Protein AF-A0A068S4T2-F1 (afdb_monomer)

Radius of gyration: 23.57 Å; Cα contacts (8 Å, |Δi|>4): 337; chains: 1; bounding box: 52×44×57 Å

Nearest PDB structures (foldseek):
  2zqo-assembly2_B  TM=8.120E-01  e=7.145E-08  Lumbricus terrestris
  2ds0-assembly2_B  TM=7.883E-01  e=1.167E-06  Lumbricus terrestris
  6lci-assembly1_A  TM=7.872E-01  e=3.959E-06  Mucor circinelloides
  7msm-assembly1_o  TM=6.165E-01  e=3.859E+00  Mycobacterium tuberculosis H37Rv
  8uu7-assembly1_o  TM=5.633E-01  e=5.472E+00  Listeria innocua

Secondary structure (DSSP, 8-state):
----SSPPSS-EEEEESSSSEEEEEGGG--STTEEEEEEEPPSSSGGGGB--TTSSEEEEETTTEEEEEPPPSS--GGG-EEEETTEEEETT-TTEEEEETTTTS--TTPBEEEEE--TT-GGG-EEEEE---HHHHHHHHHHSPPS-----PPPPHHHHHHHHIIIIIS--S---HHHHHHHHHHHHHHHHHHHTTSPPPHHHHHHHHHHHHHHHHHHHHHHS--

pLDDT: mean 77.09, std 17.35, range [36.53, 98.06]

Foldseek 3Di:
DDFDFWDDADWWWKAQPVDQKTWFQVVLDQAWFGFIAIDHQDPPPNPRRTAHPQDQAWFDDDPKFIGTHRDDPDPRQRRAWIGHPQFIDRPVCPQWTKFFVVPPPSDGRGGIIIDGDDPPDSRRGITIGDPDDVVVVVVVCVVPDHPDDPPDDPDDPVLLVVLLCVCVVVNPPDDDLSSLQSNLVVVVVVVVVVVVVDDDDPVVVVVSVVSNVVSVCVVVVVVPPD

Structure (mmCIF, N/CA/C/O backbone):
data_AF-A0A068S4T2-F1
#
_entry.id   AF-A0A068S4T2-F1
#
loop_
_atom_site.group_PDB
_atom_site.id
_atom_site.type_symbol
_atom_site.label_atom_id
_atom_site.label_alt_id
_atom_site.label_comp_id
_atom_site.label_asym_id
_atom_site.label_entity_id
_atom_site.label_seq_id
_atom_site.pdbx_PDB_ins_code
_atom_site.Cartn_x
_atom_site.Cartn_y
_atom_site.Cartn_z
_atom_site.occupancy
_atom_site.B_iso_or_equiv
_atom_site.auth_seq_id
_atom_site.auth_comp_id
_atom_site.auth_asym_id
_atom_site.auth_atom_id
_atom_site.pdbx_PDB_model_num
ATOM 1 N N . MET A 1 1 ? -15.952 12.500 -5.737 1.00 60.03 1 MET A N 1
ATOM 2 C CA . MET A 1 1 ? -14.978 11.400 -5.597 1.00 60.03 1 MET A CA 1
ATOM 3 C C . MET A 1 1 ? -15.750 10.102 -5.668 1.00 60.03 1 MET A C 1
ATOM 5 O O . MET A 1 1 ? -16.809 10.014 -5.055 1.00 60.03 1 MET A O 1
ATOM 9 N N . THR A 1 2 ? -15.283 9.157 -6.472 1.00 70.25 2 THR A N 1
ATOM 10 C CA . THR A 1 2 ? -15.830 7.801 -6.563 1.00 70.25 2 THR A CA 1
ATOM 11 C C . THR A 1 2 ? -15.041 6.909 -5.610 1.00 70.25 2 THR A C 1
ATOM 13 O O . THR A 1 2 ? -13.815 6.917 -5.629 1.00 70.25 2 THR A O 1
ATOM 16 N N . PHE A 1 3 ? -15.738 6.169 -4.752 1.00 76.81 3 PHE A N 1
ATOM 17 C CA . PHE A 1 3 ? -15.135 5.163 -3.879 1.00 76.81 3 PHE A CA 1
ATOM 18 C C . PHE A 1 3 ? -15.641 3.787 -4.295 1.00 76.81 3 PHE A C 1
ATOM 20 O O . PHE A 1 3 ? -16.774 3.659 -4.764 1.00 76.81 3 PHE A O 1
ATOM 27 N N . VAL A 1 4 ? -14.792 2.775 -4.158 1.00 82.25 4 VAL A N 1
ATOM 28 C CA . VAL A 1 4 ? -15.083 1.403 -4.591 1.00 82.25 4 VAL A CA 1
ATOM 29 C C . VAL A 1 4 ? -15.018 0.437 -3.415 1.00 82.25 4 VAL A C 1
ATOM 31 O O . VAL A 1 4 ? -14.242 0.645 -2.492 1.00 82.25 4 VAL A O 1
ATOM 34 N N . GLU A 1 5 ? -15.811 -0.634 -3.476 1.00 82.12 5 GLU A N 1
ATOM 35 C CA . GLU A 1 5 ? -15.925 -1.659 -2.417 1.00 82.12 5 GLU A CA 1
ATOM 36 C C . GLU A 1 5 ? -14.860 -2.768 -2.516 1.00 82.12 5 GLU A C 1
ATOM 38 O O . GLU A 1 5 ? -14.764 -3.632 -1.652 1.00 82.12 5 GLU A O 1
ATOM 43 N N . ASN A 1 6 ? -14.054 -2.767 -3.580 1.00 83.94 6 ASN A N 1
ATOM 44 C CA . ASN A 1 6 ? -12.962 -3.712 -3.818 1.00 83.94 6 ASN A CA 1
ATOM 45 C C . ASN A 1 6 ? -11.760 -2.961 -4.397 1.00 83.94 6 ASN A C 1
ATOM 47 O O . ASN A 1 6 ? -11.927 -1.877 -4.954 1.00 83.94 6 ASN A O 1
ATOM 51 N N . PHE A 1 7 ? -10.561 -3.545 -4.323 1.00 86.25 7 PHE A N 1
ATOM 52 C CA . PHE A 1 7 ? -9.403 -2.969 -5.011 1.00 86.25 7 PHE A CA 1
ATOM 53 C C . PHE A 1 7 ? -9.670 -2.892 -6.526 1.00 86.25 7 PHE A C 1
ATOM 55 O O . PHE A 1 7 ? -9.924 -3.936 -7.136 1.00 86.25 7 PHE A O 1
ATOM 62 N N . PRO A 1 8 ? -9.636 -1.691 -7.134 1.00 82.19 8 PRO A N 1
ATOM 63 C CA . PRO A 1 8 ? -9.865 -1.529 -8.560 1.00 82.19 8 PRO A CA 1
ATOM 64 C C . PRO A 1 8 ? -8.645 -2.009 -9.351 1.00 82.19 8 PRO A C 1
ATOM 66 O O . PRO A 1 8 ? -7.532 -2.117 -8.825 1.00 82.19 8 PRO A O 1
ATOM 69 N N . GLU A 1 9 ? -8.837 -2.270 -10.642 1.00 75.38 9 GLU A N 1
ATOM 70 C CA . GLU A 1 9 ? -7.701 -2.387 -11.551 1.00 75.38 9 GLU A CA 1
ATOM 71 C C . GLU A 1 9 ? -7.053 -1.009 -11.761 1.00 75.38 9 GLU A C 1
ATOM 73 O O . GLU A 1 9 ? -7.736 0.009 -11.809 1.00 75.38 9 GLU A O 1
ATOM 78 N N . GLY A 1 10 ? -5.727 -0.969 -11.910 1.00 74.75 10 GLY A N 1
ATOM 79 C CA . GLY A 1 10 ? -4.996 0.274 -12.171 1.00 74.75 10 GLY A CA 1
ATOM 80 C C . GLY A 1 10 ? -4.451 0.953 -10.914 1.00 74.75 10 GLY A C 1
ATOM 81 O O . GLY A 1 10 ? -4.011 0.284 -9.978 1.00 74.75 10 GLY A O 1
ATOM 82 N N . PHE A 1 11 ? -4.381 2.284 -10.953 1.00 77.25 11 PHE A N 1
ATOM 83 C CA . PHE A 1 11 ? -3.818 3.115 -9.890 1.00 77.25 11 PHE A CA 1
ATOM 84 C C . PHE A 1 11 ? -4.935 3.642 -8.994 1.00 77.25 11 PHE A C 1
ATOM 86 O O . PHE A 1 11 ? -6.007 4.000 -9.474 1.00 77.25 11 PHE A O 1
ATOM 93 N N . PHE A 1 12 ? -4.681 3.714 -7.694 1.00 84.56 12 PHE A N 1
ATOM 94 C CA . PHE A 1 12 ? -5.628 4.252 -6.728 1.00 84.56 12 PHE A CA 1
ATOM 95 C C . PHE A 1 12 ? -4.898 4.789 -5.501 1.00 84.56 12 PHE A C 1
ATOM 97 O O . PHE A 1 12 ? -3.782 4.366 -5.181 1.00 84.56 12 PHE A O 1
ATOM 104 N N . PHE A 1 13 ? -5.558 5.704 -4.800 1.00 88.94 13 PHE A N 1
ATOM 105 C CA . PHE A 1 13 ? -5.164 6.124 -3.466 1.00 88.94 13 PHE A CA 1
ATOM 106 C C . PHE A 1 13 ? -5.830 5.233 -2.420 1.00 88.94 13 PHE A C 1
ATOM 108 O O . PHE A 1 13 ? -7.006 4.879 -2.531 1.00 88.94 13 PHE A O 1
ATOM 115 N N . ILE A 1 14 ? -5.079 4.926 -1.365 1.00 94.00 14 ILE A N 1
ATOM 116 C CA . ILE A 1 14 ? -5.618 4.383 -0.119 1.00 94.00 14 ILE A CA 1
ATOM 117 C C . ILE A 1 14 ? -5.666 5.537 0.875 1.00 94.00 14 ILE A C 1
ATOM 119 O O . ILE A 1 14 ? -4.624 6.077 1.250 1.00 94.00 14 ILE A O 1
ATOM 123 N N . ARG A 1 15 ? -6.867 5.937 1.286 1.00 94.81 15 ARG A N 1
ATOM 124 C CA . ARG A 1 15 ? -7.076 7.131 2.109 1.00 94.81 15 ARG A CA 1
ATOM 125 C C . ARG A 1 15 ? -7.674 6.799 3.455 1.00 94.81 15 ARG A C 1
ATOM 127 O O . ARG A 1 15 ? -8.476 5.878 3.566 1.00 94.81 15 ARG A O 1
ATOM 134 N N . CYS A 1 16 ? -7.326 7.597 4.453 1.00 95.94 16 CYS A N 1
ATOM 135 C CA . CYS A 1 16 ? -8.008 7.578 5.738 1.00 95.94 16 CYS A CA 1
ATOM 136 C C . CYS A 1 16 ? -9.458 8.034 5.533 1.00 95.94 16 CYS A C 1
ATOM 138 O O . CYS A 1 16 ? -9.707 9.004 4.817 1.00 95.94 16 CYS A O 1
ATOM 140 N N . LYS A 1 17 ? -10.418 7.341 6.150 1.00 95.38 17 LYS A N 1
ATOM 141 C CA . LYS A 1 17 ? -11.842 7.677 6.005 1.00 95.38 17 LYS A CA 1
ATOM 142 C C . LYS A 1 17 ? -12.218 8.991 6.701 1.00 95.38 17 LYS A C 1
ATOM 144 O O . LYS A 1 17 ? -12.981 9.770 6.144 1.00 95.38 17 LYS A O 1
ATOM 149 N N . GLU A 1 18 ? -11.655 9.243 7.883 1.00 94.62 18 GLU A N 1
ATOM 150 C CA . GLU A 1 18 ? -12.003 10.391 8.743 1.00 94.62 18 GLU A CA 1
ATOM 151 C C . GLU A 1 18 ? -11.019 11.572 8.635 1.00 94.62 18 GLU A C 1
ATOM 153 O O . GLU A 1 18 ? -11.198 12.593 9.295 1.00 94.62 18 GLU A O 1
ATOM 158 N N . ALA A 1 19 ? -9.963 11.459 7.821 1.00 94.38 19 ALA A N 1
ATOM 159 C CA . ALA A 1 19 ? -8.913 12.474 7.724 1.00 94.38 19 ALA A CA 1
ATOM 160 C C . ALA A 1 19 ? -8.450 12.683 6.272 1.00 94.38 19 ALA A C 1
ATOM 162 O O . ALA A 1 19 ? -8.456 11.736 5.483 1.00 94.38 19 ALA A O 1
ATOM 163 N N . PRO A 1 20 ? -7.975 13.889 5.897 1.00 93.50 20 PRO A N 1
ATOM 164 C CA . PRO A 1 20 ? -7.457 14.192 4.556 1.00 93.50 20 PRO A CA 1
ATOM 165 C C . PRO A 1 20 ? -6.041 13.619 4.325 1.00 93.50 20 PRO A C 1
ATOM 167 O O . PRO A 1 20 ? -5.163 14.271 3.758 1.00 93.50 20 PRO A O 1
ATOM 170 N N . MET A 1 21 ? -5.827 12.387 4.778 1.00 95.00 21 MET A N 1
ATOM 171 C CA . MET A 1 21 ? -4.551 11.688 4.796 1.00 95.00 21 MET A CA 1
ATOM 172 C C . MET A 1 21 ? -4.600 10.485 3.855 1.00 95.00 21 MET A C 1
ATOM 174 O O . MET A 1 21 ? -5.616 9.792 3.752 1.00 95.00 21 MET A O 1
ATOM 178 N N . ALA A 1 22 ? -3.487 10.220 3.186 1.00 94.56 22 ALA A N 1
ATOM 179 C CA . ALA A 1 22 ? -3.294 9.097 2.284 1.00 94.56 22 ALA A CA 1
ATOM 180 C C . ALA A 1 22 ? -2.122 8.232 2.750 1.00 94.56 22 ALA A C 1
ATOM 182 O O . ALA A 1 22 ? 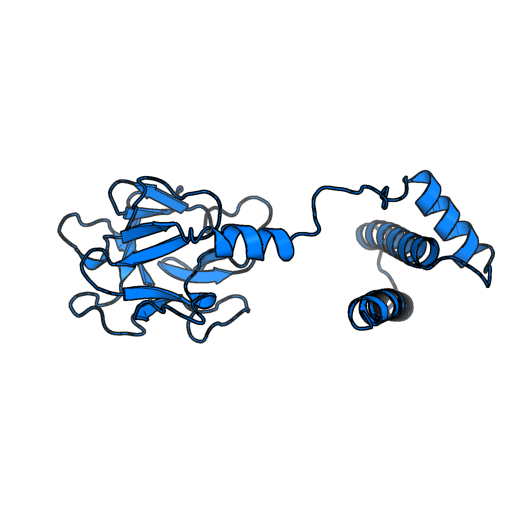-1.197 8.712 3.408 1.00 94.56 22 ALA A O 1
ATOM 183 N N . MET A 1 23 ? -2.165 6.954 2.390 1.00 94.81 23 MET A N 1
ATOM 184 C CA . MET A 1 23 ? -1.009 6.073 2.478 1.00 94.81 23 MET A CA 1
ATOM 185 C C . MET A 1 23 ? 0.112 6.614 1.584 1.00 94.81 23 MET A C 1
ATOM 187 O O . MET A 1 23 ? -0.127 6.976 0.434 1.00 94.81 23 MET A O 1
ATOM 191 N N . ASP A 1 24 ? 1.328 6.657 2.113 1.00 93.00 24 ASP A N 1
ATOM 192 C CA . ASP A 1 24 ? 2.486 7.247 1.449 1.00 93.00 24 ASP A CA 1
ATOM 193 C C . ASP A 1 24 ? 3.731 6.392 1.727 1.00 93.00 24 ASP A C 1
ATOM 195 O O . ASP A 1 24 ? 3.956 5.916 2.847 1.00 93.00 24 ASP A O 1
ATOM 199 N N . VAL A 1 25 ? 4.536 6.167 0.689 1.00 90.44 25 VAL A N 1
ATOM 200 C CA . VAL A 1 25 ? 5.878 5.602 0.841 1.00 90.44 25 VAL A CA 1
ATOM 201 C C . VAL A 1 25 ? 6.803 6.706 1.335 1.00 90.44 25 VAL A C 1
ATOM 203 O O . VAL A 1 25 ? 7.098 7.649 0.592 1.00 90.44 25 VAL A O 1
ATOM 206 N N . HIS A 1 26 ? 7.309 6.555 2.561 1.00 88.19 26 HIS A N 1
ATOM 207 C CA . HIS A 1 26 ? 8.119 7.576 3.216 1.00 88.19 26 HIS A CA 1
ATOM 208 C C . HIS A 1 26 ? 9.315 7.991 2.347 1.00 88.19 26 HIS A C 1
ATOM 210 O O . HIS A 1 26 ? 10.133 7.160 1.944 1.00 88.19 26 HIS A O 1
ATOM 216 N N . GLY A 1 27 ? 9.397 9.287 2.036 1.00 83.44 27 GLY A N 1
ATOM 217 C CA . GLY A 1 27 ? 10.455 9.859 1.199 1.00 83.44 27 GLY A CA 1
ATOM 218 C C . GLY A 1 27 ? 10.459 9.382 -0.260 1.00 83.44 27 GLY A C 1
ATOM 219 O O . GLY A 1 27 ? 11.437 9.623 -0.958 1.00 83.44 27 GLY A O 1
ATOM 220 N N . GLY A 1 28 ? 9.411 8.687 -0.721 1.00 77.38 28 GLY A N 1
ATOM 221 C CA . GLY A 1 28 ? 9.349 8.117 -2.070 1.00 77.38 28 GLY A CA 1
ATOM 222 C C . GLY A 1 28 ? 10.384 7.017 -2.318 1.00 77.38 28 GLY A C 1
ATOM 223 O O . GLY A 1 28 ? 10.831 6.839 -3.450 1.00 77.38 28 GLY A O 1
ATOM 224 N N . GLY A 1 29 ? 10.813 6.312 -1.266 1.00 71.94 29 GLY A N 1
ATOM 225 C CA . GLY A 1 29 ? 11.831 5.270 -1.372 1.00 71.94 29 GLY A CA 1
ATOM 226 C C . GLY A 1 29 ? 11.443 4.173 -2.368 1.00 71.94 29 GLY A C 1
ATOM 227 O O . GLY A 1 29 ? 10.405 3.549 -2.231 1.00 71.94 29 GLY A O 1
ATOM 228 N N . MET A 1 30 ? 12.304 3.900 -3.349 1.00 72.25 30 MET A N 1
ATOM 229 C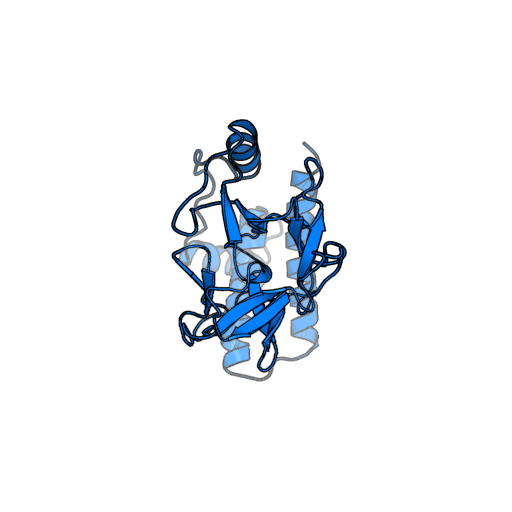 CA . MET A 1 30 ? 12.077 2.858 -4.368 1.00 72.25 30 MET A CA 1
ATOM 230 C C . MET A 1 30 ? 12.698 1.503 -3.994 1.00 72.25 30 MET A C 1
ATOM 232 O O . MET A 1 30 ? 12.633 0.539 -4.759 1.00 72.25 30 MET A O 1
ATOM 236 N N . THR A 1 31 ? 13.354 1.428 -2.835 1.00 77.56 31 THR A N 1
ATOM 237 C CA . THR A 1 31 ? 14.046 0.232 -2.355 1.00 77.56 31 THR A CA 1
ATOM 238 C C . THR A 1 31 ? 13.131 -0.646 -1.514 1.00 77.56 31 THR A C 1
ATOM 240 O O . THR A 1 31 ? 12.166 -0.187 -0.906 1.00 77.56 31 THR A O 1
ATOM 243 N N . ASN A 1 32 ? 13.490 -1.923 -1.415 1.00 84.69 32 ASN A N 1
ATOM 244 C CA . ASN A 1 32 ? 12.903 -2.813 -0.423 1.00 84.69 32 ASN A CA 1
ATOM 245 C C . ASN A 1 32 ? 13.004 -2.218 0.986 1.00 84.69 32 ASN A C 1
ATOM 247 O O . ASN A 1 32 ? 13.946 -1.487 1.292 1.00 84.69 32 ASN A O 1
ATOM 251 N N . ASP A 1 33 ? 12.043 -2.588 1.831 1.00 88.56 33 ASP A N 1
ATOM 252 C CA . ASP A 1 33 ? 11.951 -2.160 3.226 1.00 88.56 33 ASP A CA 1
ATOM 253 C C . ASP A 1 33 ? 11.639 -0.670 3.419 1.00 88.56 33 ASP A C 1
ATOM 255 O O . ASP A 1 33 ? 11.685 -0.190 4.553 1.00 88.56 33 ASP A O 1
ATOM 259 N N . ALA A 1 34 ? 11.275 0.055 2.353 1.00 88.38 34 ALA A N 1
ATOM 260 C CA . ALA A 1 34 ? 10.781 1.417 2.492 1.00 88.38 34 ALA A CA 1
ATOM 261 C C . ALA A 1 34 ? 9.511 1.426 3.355 1.00 88.38 34 ALA A C 1
ATOM 263 O O . ALA A 1 34 ? 8.587 0.629 3.178 1.00 88.38 34 ALA A O 1
ATOM 264 N N . THR A 1 35 ? 9.501 2.316 4.337 1.00 91.38 35 THR A N 1
ATOM 265 C CA . THR A 1 35 ? 8.446 2.399 5.341 1.00 91.38 35 THR A CA 1
ATOM 266 C C . THR A 1 35 ? 7.175 2.992 4.749 1.00 91.38 35 THR A C 1
ATOM 268 O O . THR A 1 35 ? 7.231 4.000 4.042 1.00 91.38 35 THR A O 1
ATOM 271 N N . ILE A 1 36 ? 6.026 2.424 5.117 1.00 94.31 36 ILE A N 1
ATOM 272 C CA . ILE A 1 36 ? 4.722 3.001 4.795 1.00 94.31 36 ILE A CA 1
ATOM 273 C C . ILE A 1 36 ? 4.201 3.836 5.964 1.00 94.31 36 ILE A C 1
ATOM 275 O O . ILE A 1 36 ? 4.197 3.397 7.121 1.00 94.31 36 ILE A O 1
ATOM 279 N N . ILE A 1 37 ? 3.743 5.038 5.638 1.00 95.31 37 ILE A N 1
ATOM 280 C CA . ILE A 1 37 ? 3.210 6.027 6.571 1.00 95.31 37 ILE A CA 1
ATOM 281 C C . ILE A 1 37 ? 1.874 6.581 6.065 1.00 95.31 37 ILE A C 1
ATOM 283 O O . ILE A 1 37 ? 1.434 6.260 4.960 1.00 95.31 37 ILE A O 1
ATOM 287 N N . ILE A 1 38 ? 1.252 7.448 6.861 1.00 96.44 38 ILE A N 1
ATOM 288 C CA . ILE A 1 38 ? 0.265 8.410 6.365 1.00 96.44 38 ILE A CA 1
ATOM 289 C C . ILE A 1 38 ? 0.901 9.779 6.111 1.00 96.44 38 ILE A C 1
ATOM 291 O O . ILE A 1 38 ? 1.773 10.232 6.860 1.00 96.44 38 ILE A O 1
ATOM 295 N N . TRP A 1 39 ? 0.431 10.455 5.069 1.00 95.25 39 TRP A N 1
ATOM 296 C CA . TRP A 1 39 ? 0.808 11.823 4.724 1.00 95.25 39 TRP A CA 1
ATOM 297 C C . TRP A 1 39 ? -0.395 12.583 4.158 1.00 95.25 39 TRP A C 1
ATOM 299 O O . TRP A 1 39 ? -1.356 11.960 3.705 1.00 95.25 39 TRP A O 1
ATOM 309 N N . GLN A 1 40 ? -0.353 13.917 4.158 1.00 94.06 40 GLN A N 1
ATOM 310 C CA . GLN A 1 40 ? -1.379 14.723 3.499 1.00 94.06 40 GLN A CA 1
ATOM 311 C C . GLN A 1 40 ? -1.520 14.298 2.029 1.00 94.06 40 GLN A C 1
ATOM 313 O O . GLN A 1 40 ? -0.520 14.090 1.332 1.00 94.06 40 GLN A O 1
ATOM 318 N N . GLN A 1 41 ? -2.754 14.150 1.542 1.00 87.50 41 GLN A N 1
ATOM 319 C CA . GLN A 1 41 ? -2.956 13.774 0.145 1.00 87.50 41 GLN A CA 1
ATOM 320 C C . GLN A 1 41 ? -2.385 14.844 -0.795 1.00 87.50 41 GLN A C 1
ATOM 322 O O . GLN A 1 41 ? -2.704 16.031 -0.690 1.00 87.50 41 GLN A O 1
ATOM 327 N N . LYS A 1 42 ? -1.558 14.401 -1.739 1.00 82.12 42 LYS A N 1
ATOM 328 C CA . LYS A 1 42 ? -0.928 15.246 -2.750 1.00 82.12 42 LYS A CA 1
ATOM 329 C C . LYS A 1 42 ? -1.796 15.313 -4.005 1.00 82.12 42 LYS A C 1
ATOM 331 O O . LYS A 1 42 ? -2.265 14.291 -4.497 1.00 82.12 42 LYS A O 1
ATOM 336 N N . MET A 1 43 ? -1.949 16.517 -4.557 1.00 74.69 43 MET A N 1
ATOM 337 C CA . MET A 1 43 ? -2.611 16.735 -5.855 1.00 74.69 43 MET A CA 1
ATOM 338 C C . MET A 1 43 ? -1.630 16.688 -7.037 1.00 74.69 43 MET A C 1
ATOM 340 O O . MET A 1 43 ? -2.040 16.473 -8.173 1.00 74.69 43 MET A O 1
ATOM 344 N N . THR A 1 44 ? -0.339 16.877 -6.766 1.00 71.31 44 THR A N 1
ATOM 345 C CA . THR A 1 44 ? 0.777 16.863 -7.724 1.00 71.31 44 THR A CA 1
ATOM 346 C C . THR A 1 44 ? 1.919 16.036 -7.140 1.00 71.31 44 THR A C 1
ATOM 348 O O . THR A 1 44 ? 2.050 15.979 -5.918 1.00 71.31 44 THR A O 1
ATOM 351 N N . ASP A 1 45 ? 2.736 15.392 -7.978 1.00 71.12 45 ASP A N 1
ATOM 352 C CA . ASP A 1 45 ? 3.827 14.498 -7.542 1.00 71.12 45 ASP A CA 1
ATOM 353 C C . ASP A 1 45 ? 3.381 13.429 -6.527 1.00 71.12 45 ASP A C 1
ATOM 355 O O . ASP A 1 45 ? 4.082 13.070 -5.582 1.00 71.12 45 ASP A O 1
ATOM 359 N N . SER A 1 46 ? 2.176 12.897 -6.730 1.00 77.88 46 SER A N 1
ATOM 360 C CA . SER A 1 46 ? 1.524 11.939 -5.835 1.00 77.88 46 SER A CA 1
ATOM 361 C C . SER A 1 46 ? 1.879 10.479 -6.132 1.00 77.88 46 SER A C 1
ATOM 363 O O . SER A 1 46 ? 1.269 9.575 -5.569 1.00 77.88 46 SER A O 1
ATOM 365 N N . ILE A 1 47 ? 2.885 10.221 -6.979 1.00 78.00 47 ILE A N 1
ATOM 366 C CA . ILE A 1 47 ? 3.306 8.866 -7.383 1.00 78.00 47 ILE A CA 1
ATOM 367 C C . ILE A 1 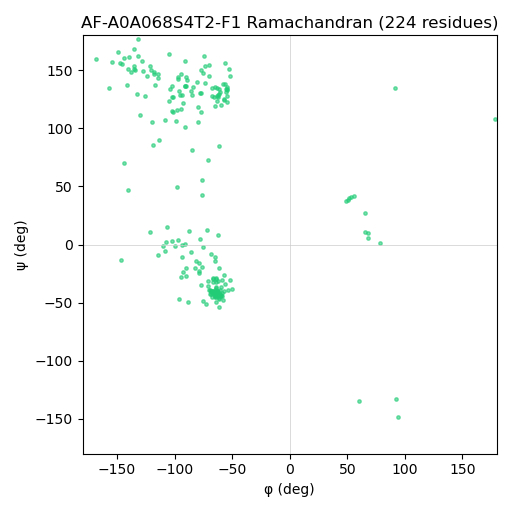47 ? 3.605 7.982 -6.168 1.00 78.00 47 ILE A C 1
ATOM 369 O O . ILE A 1 47 ? 3.230 6.814 -6.152 1.00 78.00 47 ILE A O 1
ATOM 373 N N . ASN A 1 48 ? 4.219 8.535 -5.121 1.00 81.00 48 ASN A N 1
ATOM 374 C CA . ASN A 1 48 ? 4.533 7.793 -3.900 1.00 81.00 48 ASN A CA 1
ATOM 375 C C . ASN A 1 48 ? 3.310 7.524 -2.990 1.00 81.00 48 ASN A C 1
ATOM 377 O O . ASN A 1 48 ? 3.459 6.876 -1.956 1.00 81.00 48 ASN A O 1
ATOM 381 N N . GLN A 1 49 ? 2.124 8.010 -3.371 1.00 85.62 49 GLN A N 1
ATOM 382 C CA . GLN A 1 49 ? 0.819 7.728 -2.755 1.00 85.62 49 GLN A CA 1
ATOM 383 C C . GLN A 1 49 ? -0.069 6.836 -3.641 1.00 85.62 49 GLN A C 1
ATOM 385 O O . GLN A 1 49 ? -1.149 6.418 -3.222 1.00 85.62 49 GLN A O 1
ATOM 390 N N . LEU A 1 50 ? 0.379 6.525 -4.863 1.00 77.06 50 LEU A N 1
ATOM 391 C CA . LEU A 1 50 ? -0.303 5.618 -5.779 1.00 77.06 50 LEU A CA 1
ATOM 392 C C . LEU A 1 50 ? 0.218 4.195 -5.555 1.00 77.06 50 LEU A C 1
ATOM 394 O O . LEU A 1 50 ? 1.293 3.817 -6.022 1.00 77.06 50 LEU A O 1
ATOM 398 N N . ILE A 1 51 ? -0.548 3.382 -4.830 1.00 66.88 51 ILE A N 1
ATOM 399 C CA . ILE A 1 51 ? -0.166 1.996 -4.541 1.00 66.88 51 ILE A CA 1
ATOM 400 C C . ILE A 1 51 ? -0.484 1.144 -5.774 1.00 66.88 51 ILE A C 1
ATOM 402 O O . ILE A 1 51 ? -1.637 0.838 -6.067 1.00 66.88 51 ILE A O 1
ATOM 406 N N . ILE A 1 52 ? 0.553 0.756 -6.516 1.00 58.75 52 ILE A N 1
ATOM 407 C CA . ILE A 1 52 ? 0.412 -0.036 -7.740 1.00 58.75 52 ILE A CA 1
ATOM 408 C C . ILE A 1 52 ? 0.353 -1.526 -7.391 1.00 58.75 52 ILE A C 1
ATOM 410 O O . ILE A 1 52 ? 1.273 -2.078 -6.783 1.00 58.75 52 ILE A O 1
ATOM 414 N N . CYS A 1 53 ? -0.618 -2.252 -7.945 1.00 48.44 53 CYS A N 1
ATOM 415 C CA . CYS A 1 53 ? -0.581 -3.720 -8.022 1.00 48.44 53 CYS A CA 1
ATOM 416 C C . CYS A 1 53 ? 0.594 -4.285 -8.870 1.00 48.44 53 CYS A C 1
ATOM 418 O O . CYS A 1 53 ? 0.630 -5.486 -9.151 1.00 48.44 53 CYS A O 1
ATOM 420 N N . ARG A 1 54 ? 1.556 -3.458 -9.315 1.00 48.84 54 ARG A N 1
ATOM 421 C CA . ARG A 1 54 ? 2.629 -3.821 -10.257 1.00 48.84 54 ARG A CA 1
ATOM 422 C C . ARG A 1 54 ? 4.001 -3.209 -9.926 1.00 48.84 54 ARG A C 1
ATOM 424 O O . ARG A 1 54 ? 4.708 -2.838 -10.843 1.00 48.84 54 ARG A O 1
ATOM 431 N N . TYR A 1 55 ? 4.434 -3.283 -8.669 1.00 56.66 55 TYR A N 1
ATOM 432 C CA . TYR A 1 55 ? 5.824 -3.100 -8.197 1.00 56.66 55 TYR A CA 1
ATOM 433 C C . TYR A 1 55 ? 6.249 -1.674 -7.785 1.00 56.66 55 TYR A C 1
ATOM 435 O O . TYR A 1 55 ? 6.068 -0.743 -8.562 1.00 56.66 55 TYR A O 1
ATOM 443 N N . PRO A 1 56 ? 6.942 -1.534 -6.635 1.00 61.22 56 PRO A N 1
ATOM 444 C CA . PRO A 1 56 ? 7.000 -2.478 -5.513 1.00 61.22 56 PRO A CA 1
ATOM 445 C C . PRO A 1 56 ? 5.685 -2.478 -4.700 1.00 61.22 56 PRO A C 1
ATOM 447 O O . PRO A 1 56 ? 4.929 -1.512 -4.732 1.00 61.22 56 PRO A O 1
ATOM 450 N N . VAL A 1 57 ? 5.378 -3.594 -4.029 1.00 83.06 57 VAL A N 1
ATOM 451 C CA . VAL A 1 57 ? 4.057 -3.887 -3.430 1.00 83.06 57 VAL A CA 1
ATOM 452 C C . VAL A 1 57 ? 4.058 -3.740 -1.908 1.00 83.06 57 VAL A C 1
ATOM 454 O O . VAL A 1 57 ? 5.117 -3.753 -1.282 1.00 83.06 57 VAL A O 1
ATOM 457 N N . LEU A 1 58 ? 2.865 -3.661 -1.317 1.00 89.56 58 LEU A N 1
ATOM 458 C CA . LEU A 1 58 ? 2.671 -3.693 0.131 1.00 89.56 58 LEU A CA 1
ATOM 459 C C . LEU A 1 58 ? 3.032 -5.077 0.702 1.00 89.56 58 LEU A C 1
ATOM 461 O O . LEU A 1 58 ? 2.516 -6.099 0.237 1.00 89.56 58 LEU A O 1
ATOM 465 N N . ASP A 1 59 ? 3.891 -5.114 1.715 1.00 92.19 59 ASP A N 1
ATOM 466 C CA . ASP A 1 59 ? 4.414 -6.335 2.332 1.00 92.19 59 ASP A CA 1
ATOM 467 C C . ASP A 1 59 ? 4.441 -6.203 3.865 1.00 92.19 59 ASP A C 1
ATOM 469 O O . ASP A 1 59 ? 4.617 -5.112 4.413 1.00 92.19 59 ASP A O 1
ATOM 473 N N . ILE A 1 60 ? 4.246 -7.325 4.560 1.00 93.88 60 ILE A N 1
ATOM 474 C CA . ILE A 1 60 ? 4.351 -7.407 6.020 1.00 93.88 60 ILE A CA 1
ATOM 475 C C . ILE A 1 60 ? 5.764 -7.864 6.398 1.00 93.88 60 ILE A C 1
ATOM 477 O O . ILE A 1 60 ? 6.157 -9.003 6.115 1.00 93.88 60 ILE A O 1
ATOM 481 N N . LYS A 1 61 ? 6.497 -6.997 7.104 1.00 92.56 61 LYS A N 1
ATOM 482 C CA . LYS A 1 61 ? 7.812 -7.292 7.684 1.00 92.56 61 LYS A CA 1
ATOM 483 C C . LYS A 1 61 ? 7.685 -7.723 9.143 1.00 92.56 61 LYS A C 1
ATOM 485 O O . LYS A 1 61 ? 7.106 -7.014 9.971 1.00 92.56 61 LYS A O 1
ATOM 490 N N . GLY A 1 62 ? 8.297 -8.863 9.466 1.00 88.31 62 GLY A N 1
ATOM 491 C CA . GLY A 1 62 ? 8.120 -9.497 10.773 1.00 88.31 62 GLY A CA 1
ATOM 492 C C . GLY A 1 62 ? 6.645 -9.832 10.992 1.00 88.31 62 GLY A C 1
ATOM 493 O O . GLY A 1 62 ? 5.985 -10.305 10.071 1.00 88.31 62 GLY A O 1
ATOM 494 N N . ASP A 1 63 ? 6.121 -9.527 12.179 1.00 81.50 63 ASP A N 1
ATOM 495 C CA . ASP A 1 63 ? 4.746 -9.906 12.526 1.00 81.50 63 ASP A CA 1
ATOM 496 C C . ASP A 1 63 ? 3.699 -8.846 12.166 1.00 81.50 63 ASP A C 1
ATOM 498 O O . ASP A 1 63 ? 2.527 -9.175 11.989 1.00 81.50 63 ASP A O 1
ATOM 502 N N . LYS A 1 64 ? 4.078 -7.560 12.125 1.00 92.00 64 LYS A N 1
ATOM 503 C CA . LYS A 1 64 ? 3.093 -6.463 12.087 1.00 92.00 64 LYS A CA 1
ATOM 504 C C . LYS A 1 64 ? 3.497 -5.221 11.300 1.00 92.00 64 LYS A C 1
ATOM 506 O O . LYS A 1 64 ? 2.636 -4.376 11.086 1.00 92.00 64 LYS A O 1
ATOM 511 N N . ALA A 1 65 ? 4.759 -5.040 10.916 1.00 94.62 65 ALA A N 1
ATOM 512 C CA . ALA A 1 65 ? 5.178 -3.798 10.266 1.00 94.62 65 ALA A CA 1
ATOM 513 C C . ALA A 1 65 ? 4.804 -3.806 8.781 1.00 94.62 65 ALA A C 1
ATOM 515 O O . ALA A 1 65 ? 4.972 -4.826 8.115 1.00 94.62 65 ALA A O 1
ATOM 516 N N . ILE A 1 66 ? 4.334 -2.670 8.267 1.00 95.25 66 ILE A N 1
ATOM 517 C CA . ILE A 1 66 ? 3.983 -2.520 6.855 1.00 95.25 66 ILE A CA 1
ATOM 518 C C . ILE A 1 66 ? 5.091 -1.781 6.119 1.00 95.25 66 ILE A C 1
ATOM 520 O O . ILE A 1 66 ? 5.513 -0.694 6.519 1.00 95.25 66 ILE A O 1
ATOM 524 N N . ILE A 1 67 ? 5.554 -2.390 5.035 1.00 92.94 67 ILE A N 1
ATOM 525 C CA . ILE A 1 67 ? 6.627 -1.873 4.196 1.00 92.94 67 ILE A CA 1
ATOM 526 C C . ILE A 1 67 ? 6.259 -2.002 2.722 1.00 92.94 67 ILE A C 1
ATOM 528 O O . ILE A 1 67 ? 5.340 -2.728 2.336 1.00 92.94 67 ILE A O 1
ATOM 532 N N . GLN A 1 68 ? 7.046 -1.340 1.892 1.00 87.19 68 GLN A N 1
ATOM 533 C CA . GLN A 1 68 ? 7.137 -1.631 0.481 1.00 87.19 68 GLN A CA 1
ATOM 534 C C . GLN A 1 68 ? 8.237 -2.670 0.221 1.00 87.19 68 GLN A C 1
ATOM 536 O O . GLN A 1 68 ? 9.336 -2.607 0.780 1.00 87.19 68 GLN A O 1
ATOM 541 N N . TYR A 1 69 ? 7.950 -3.644 -0.641 1.00 87.56 69 TYR A N 1
ATOM 542 C CA . TYR A 1 69 ? 8.912 -4.678 -1.018 1.00 87.56 69 TYR A CA 1
ATOM 543 C C . TYR A 1 69 ? 8.713 -5.143 -2.463 1.00 87.56 69 TYR A C 1
ATOM 545 O O . TYR A 1 69 ? 7.624 -5.056 -3.037 1.00 87.56 69 TYR A O 1
ATOM 553 N N . ALA A 1 70 ? 9.768 -5.681 -3.070 1.00 83.94 70 ALA A N 1
ATOM 554 C CA . ALA A 1 70 ? 9.687 -6.329 -4.370 1.00 83.94 70 ALA A CA 1
ATOM 555 C C . ALA A 1 70 ? 8.646 -7.464 -4.358 1.00 83.94 70 ALA A C 1
ATOM 557 O O . ALA A 1 70 ? 8.558 -8.259 -3.419 1.00 83.94 70 ALA A O 1
ATOM 558 N N . ARG A 1 71 ? 7.848 -7.583 -5.423 1.00 82.69 71 ARG A N 1
ATOM 559 C CA . ARG A 1 71 ? 6.858 -8.665 -5.521 1.00 82.69 71 ARG A CA 1
ATOM 560 C C . ARG A 1 71 ? 7.566 -10.018 -5.518 1.00 82.69 71 ARG A C 1
ATOM 562 O O . ARG A 1 71 ? 8.445 -10.270 -6.344 1.00 82.69 71 ARG A O 1
ATOM 569 N N . LYS A 1 72 ? 7.141 -10.905 -4.625 1.00 82.94 72 LYS A N 1
ATOM 570 C CA . LYS A 1 72 ? 7.675 -12.263 -4.506 1.00 82.94 72 LYS A CA 1
ATOM 571 C C . LYS A 1 72 ? 6.976 -13.183 -5.510 1.00 82.94 72 LYS A C 1
ATOM 573 O O . LYS A 1 72 ? 5.752 -13.147 -5.661 1.00 82.94 72 LYS A O 1
ATOM 578 N N . ALA A 1 73 ? 7.749 -14.020 -6.201 1.00 76.38 73 ALA A N 1
ATOM 579 C CA . ALA A 1 73 ? 7.204 -15.098 -7.023 1.00 76.38 73 ALA A CA 1
ATOM 580 C C . ALA A 1 73 ? 6.789 -16.275 -6.117 1.00 76.38 73 ALA A C 1
ATOM 582 O O . ALA A 1 73 ? 7.572 -16.706 -5.276 1.00 76.38 73 ALA A O 1
ATOM 583 N N . GLY A 1 74 ? 5.570 -16.803 -6.275 1.00 76.06 74 GLY A N 1
ATOM 584 C CA . GLY A 1 74 ? 5.085 -17.959 -5.503 1.00 76.06 74 GLY A CA 1
ATOM 585 C C . GLY A 1 74 ? 4.327 -17.606 -4.213 1.00 76.06 74 GLY A C 1
ATOM 586 O O . GLY A 1 74 ? 3.408 -16.780 -4.245 1.00 76.06 74 GLY A O 1
ATOM 587 N N . LEU A 1 75 ? 4.672 -18.278 -3.100 1.00 69.88 75 LEU A N 1
ATOM 588 C CA . LEU A 1 75 ? 4.027 -18.175 -1.776 1.00 69.88 75 LEU A CA 1
ATOM 589 C C . LEU A 1 75 ? 4.326 -16.825 -1.099 1.00 69.88 75 LEU A C 1
ATOM 591 O O . LEU A 1 75 ? 5.092 -16.725 -0.148 1.00 69.88 75 LEU A O 1
ATOM 595 N N . ALA A 1 76 ? 3.702 -15.773 -1.616 1.00 84.12 76 ALA A N 1
ATOM 596 C CA . ALA A 1 76 ? 3.796 -14.403 -1.128 1.00 84.12 76 ALA A CA 1
ATOM 597 C C . ALA A 1 76 ? 2.606 -14.059 -0.217 1.00 84.12 76 ALA A C 1
ATOM 599 O O . ALA A 1 76 ? 1.920 -13.066 -0.449 1.00 84.12 76 ALA A O 1
ATOM 600 N N . THR A 1 77 ? 2.293 -14.912 0.765 1.00 88.31 77 THR A N 1
ATOM 601 C CA . THR A 1 77 ? 1.111 -14.751 1.640 1.00 88.31 77 THR A CA 1
ATOM 602 C C . THR A 1 77 ? 1.102 -13.405 2.360 1.00 88.31 77 THR A C 1
ATOM 604 O O . THR A 1 77 ? 0.047 -12.798 2.508 1.00 88.31 77 THR A O 1
ATOM 607 N N . ASN A 1 78 ? 2.282 -12.893 2.708 1.00 91.00 78 ASN A N 1
ATOM 608 C CA . ASN A 1 78 ? 2.472 -11.591 3.336 1.00 91.00 78 ASN A CA 1
ATOM 609 C C . ASN A 1 78 ? 2.387 -10.386 2.369 1.00 91.00 78 ASN A C 1
AT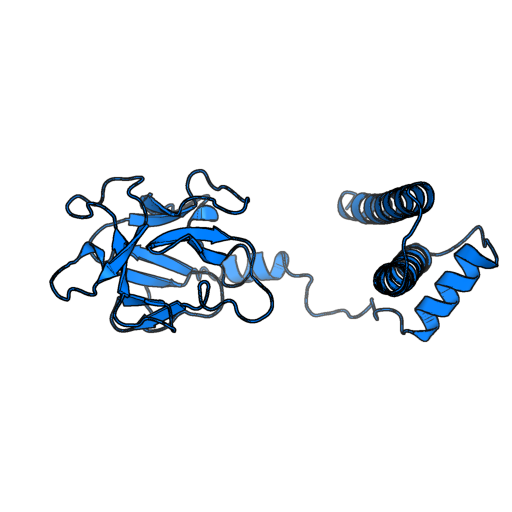OM 611 O O . ASN A 1 78 ? 2.616 -9.256 2.785 1.00 91.00 78 ASN A O 1
ATOM 615 N N . GLN A 1 79 ? 2.061 -10.632 1.095 1.00 90.69 79 GLN A N 1
ATOM 616 C CA . GLN A 1 79 ? 1.769 -9.637 0.051 1.00 90.69 79 GLN A CA 1
ATOM 617 C C . GLN A 1 79 ? 0.354 -9.819 -0.532 1.00 90.69 79 GLN A C 1
ATOM 619 O O . GLN A 1 79 ? 0.038 -9.281 -1.596 1.00 90.69 79 GLN A O 1
ATOM 624 N N . ARG A 1 80 ? -0.490 -10.657 0.088 1.00 90.38 80 ARG A N 1
ATOM 625 C CA . ARG A 1 80 ? -1.876 -10.890 -0.343 1.00 90.38 80 ARG A CA 1
ATOM 626 C C . ARG A 1 80 ? -2.811 -10.098 0.555 1.00 90.38 80 ARG A C 1
ATOM 628 O O . ARG A 1 80 ? -2.924 -10.395 1.741 1.00 90.38 80 ARG A O 1
ATOM 635 N N . TRP A 1 81 ? -3.467 -9.114 -0.041 1.00 92.06 81 TRP A N 1
ATOM 636 C CA . TRP A 1 81 ? -4.332 -8.166 0.643 1.00 92.06 81 TRP A CA 1
ATOM 637 C C . TRP A 1 81 ? -5.758 -8.281 0.122 1.00 92.06 81 TRP A C 1
ATOM 639 O O . TRP A 1 81 ? -5.985 -8.535 -1.061 1.00 92.06 81 TRP A O 1
ATOM 649 N N . SER A 1 82 ? -6.708 -8.060 1.016 1.00 93.19 82 SER A N 1
ATOM 650 C CA . SER A 1 82 ? -8.136 -7.996 0.743 1.00 93.19 82 SER A CA 1
ATOM 651 C C . SER A 1 82 ? -8.686 -6.691 1.316 1.00 93.19 82 SER A C 1
ATOM 653 O O . SER A 1 82 ? -8.160 -6.183 2.308 1.00 93.19 82 SER A O 1
ATOM 655 N N . TYR A 1 83 ? -9.717 -6.148 0.674 1.00 94.38 83 TYR A N 1
ATOM 656 C CA . TYR A 1 83 ? -10.431 -4.955 1.117 1.00 94.38 83 TYR A CA 1
ATOM 657 C C . TYR A 1 83 ? -11.918 -5.276 1.208 1.00 94.38 83 TYR A C 1
ATOM 659 O O . TYR A 1 83 ? -12.467 -5.839 0.263 1.00 94.38 83 TYR A O 1
ATOM 667 N N . LEU A 1 84 ? -12.531 -4.988 2.355 1.00 94.19 84 LEU A N 1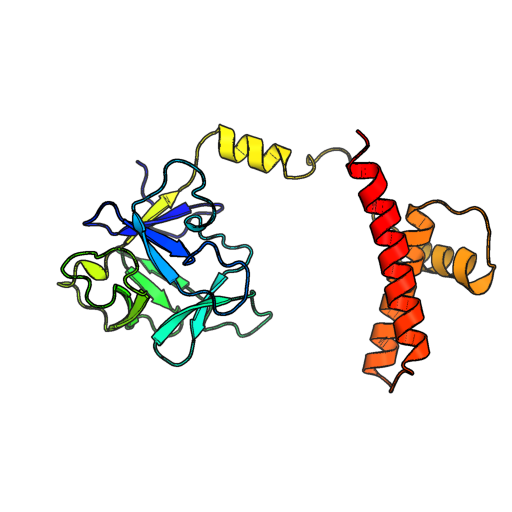
ATOM 668 C CA . LEU A 1 84 ? -13.959 -5.198 2.594 1.00 94.19 84 LEU A CA 1
ATOM 669 C C . LEU A 1 84 ? -14.438 -4.278 3.721 1.00 94.19 84 LEU A C 1
ATOM 671 O O . LEU A 1 84 ? -13.783 -4.200 4.765 1.00 94.19 84 LEU A O 1
ATOM 675 N N . ASP A 1 85 ? -15.581 -3.617 3.531 1.00 93.69 85 ASP A N 1
ATOM 676 C CA . ASP A 1 85 ? -16.234 -2.749 4.524 1.00 93.69 85 ASP A CA 1
ATOM 677 C C . ASP A 1 85 ? -15.292 -1.688 5.128 1.00 93.69 85 ASP A C 1
ATOM 679 O O . ASP A 1 85 ? -15.265 -1.449 6.339 1.00 93.69 85 ASP A O 1
ATOM 683 N N . GLY A 1 86 ? -14.437 -1.086 4.298 1.00 95.25 86 GLY A N 1
ATOM 684 C CA . GLY A 1 86 ? -13.464 -0.091 4.749 1.00 95.25 86 GLY A CA 1
ATOM 685 C C . GLY A 1 86 ? -12.219 -0.658 5.440 1.00 95.25 86 GLY A C 1
ATOM 686 O O . GLY A 1 86 ? -11.352 0.114 5.839 1.00 95.25 86 GLY A O 1
ATOM 687 N N . TYR A 1 87 ? -12.079 -1.978 5.570 1.00 97.38 87 TYR A N 1
ATOM 688 C CA . TYR A 1 87 ? -10.909 -2.611 6.180 1.00 97.38 87 TYR A CA 1
ATOM 689 C C . TYR A 1 87 ? -9.989 -3.224 5.133 1.00 97.38 87 TYR A C 1
ATOM 691 O O . TYR A 1 87 ? -10.436 -3.986 4.279 1.00 97.38 87 TYR A O 1
ATOM 699 N N . ILE A 1 88 ? -8.687 -2.967 5.261 1.00 96.88 88 ILE A N 1
ATOM 700 C CA . ILE A 1 88 ? -7.634 -3.636 4.488 1.00 96.88 88 ILE A CA 1
ATOM 701 C C . ILE A 1 88 ? -6.978 -4.686 5.382 1.00 96.88 88 ILE A C 1
ATOM 703 O O . ILE A 1 88 ? -6.538 -4.359 6.483 1.00 96.88 88 ILE A O 1
ATOM 707 N N . PHE A 1 89 ? -6.896 -5.937 4.932 1.00 96.12 89 PHE A N 1
ATOM 708 C CA . PHE A 1 89 ? -6.369 -7.044 5.735 1.00 96.12 89 PHE A CA 1
ATOM 709 C C . PHE A 1 89 ? -5.604 -8.078 4.904 1.00 96.12 89 PHE A C 1
ATOM 711 O O . PHE A 1 89 ? -5.867 -8.229 3.708 1.00 96.12 89 PHE A O 1
ATOM 718 N N . PRO A 1 90 ? -4.672 -8.832 5.513 1.00 94.50 90 PRO A N 1
ATOM 719 C CA . PRO A 1 90 ? -4.025 -9.951 4.846 1.00 94.50 90 PRO A CA 1
ATOM 720 C C . PRO A 1 90 ? -5.034 -11.071 4.592 1.00 94.50 90 PRO A C 1
ATOM 722 O O . PRO A 1 90 ? -5.744 -11.490 5.508 1.00 94.50 90 PRO A O 1
ATOM 725 N N . THR A 1 91 ? -5.045 -11.643 3.389 1.00 92.88 91 THR A N 1
ATOM 726 C CA . THR A 1 91 ? -5.971 -12.741 3.050 1.00 92.88 91 THR A CA 1
ATOM 727 C C . THR A 1 91 ? -5.790 -13.955 3.975 1.00 92.88 91 THR A C 1
ATOM 729 O O . THR A 1 91 ? -6.748 -14.660 4.274 1.00 92.88 91 THR A O 1
ATOM 732 N N . ALA A 1 92 ? -4.569 -14.185 4.471 1.00 92.62 92 ALA A N 1
ATOM 733 C CA . ALA A 1 92 ? -4.260 -15.276 5.396 1.00 92.62 92 ALA A CA 1
ATOM 734 C C . ALA A 1 92 ? -4.673 -15.005 6.860 1.00 92.62 92 ALA A C 1
ATOM 736 O O . ALA A 1 92 ? -4.718 -15.943 7.652 1.00 92.62 92 ALA A O 1
ATOM 737 N N . ALA A 1 93 ? -4.961 -13.753 7.236 1.00 94.25 93 ALA A N 1
ATOM 738 C CA . ALA A 1 93 ? -5.301 -13.374 8.610 1.00 94.25 93 ALA A CA 1
ATOM 739 C C . ALA A 1 93 ? -6.379 -12.266 8.666 1.00 94.25 93 ALA A C 1
ATOM 741 O O . ALA A 1 93 ? -6.081 -11.152 9.093 1.00 94.25 93 ALA A O 1
ATOM 742 N N . PRO A 1 94 ? -7.651 -12.556 8.316 1.00 95.25 94 PRO A N 1
ATOM 743 C CA . PRO A 1 94 ? -8.712 -11.538 8.225 1.00 95.25 94 PRO A CA 1
ATOM 744 C C . PRO A 1 94 ? -9.112 -10.854 9.544 1.00 95.25 94 PRO A C 1
ATOM 746 O O . PRO A 1 94 ? -9.869 -9.887 9.542 1.00 95.25 94 PRO A O 1
ATOM 749 N N . HIS A 1 95 ? -8.640 -11.366 10.684 1.00 95.88 95 HIS A N 1
ATOM 750 C CA . HIS A 1 95 ? -8.856 -10.770 12.006 1.00 95.88 95 HIS A CA 1
ATOM 751 C C . HIS A 1 95 ? -7.875 -9.623 12.311 1.00 95.88 95 HIS A C 1
ATOM 753 O O . HIS A 1 95 ? -8.096 -8.868 13.261 1.00 95.88 95 HIS A O 1
ATOM 759 N N . LEU A 1 96 ? -6.800 -9.500 11.524 1.00 97.31 96 LEU A N 1
ATOM 760 C CA . LEU A 1 96 ? -5.858 -8.389 11.576 1.00 97.31 96 LEU A CA 1
ATOM 761 C C . LEU A 1 96 ? -6.131 -7.434 10.419 1.00 97.31 96 LEU A C 1
ATOM 763 O O . LEU A 1 96 ? -6.311 -7.867 9.287 1.00 97.31 96 LEU A O 1
ATOM 767 N N . VAL A 1 97 ? -6.116 -6.138 10.696 1.00 97.75 97 VAL A N 1
ATOM 768 C CA . VAL A 1 97 ? -6.368 -5.074 9.725 1.00 97.75 97 VAL A CA 1
ATOM 769 C C . VAL A 1 97 ? -5.252 -4.041 9.770 1.00 97.75 97 VAL A C 1
ATOM 771 O O . VAL A 1 97 ? -4.525 -3.921 10.759 1.00 97.75 97 VAL A O 1
ATOM 774 N N . LEU A 1 98 ? -5.118 -3.305 8.676 1.00 97.44 98 LEU A N 1
ATOM 775 C CA . LEU A 1 98 ? -4.235 -2.161 8.554 1.00 97.44 98 LEU A CA 1
ATOM 776 C C . LEU A 1 98 ? -4.697 -1.031 9.482 1.00 97.44 98 LEU A C 1
ATOM 778 O O . LEU A 1 98 ? -5.850 -0.602 9.421 1.00 97.44 98 LEU A O 1
ATOM 782 N N . ASP A 1 99 ? -3.778 -0.545 10.305 1.00 98.06 99 ASP A N 1
ATOM 783 C CA . ASP A 1 99 ? -4.021 0.471 11.323 1.00 98.06 99 ASP A CA 1
ATOM 784 C C . ASP A 1 99 ? -2.904 1.525 11.308 1.00 98.06 99 ASP A C 1
ATOM 786 O O . ASP A 1 99 ? -1.761 1.247 10.923 1.00 98.06 99 ASP A O 1
ATOM 790 N N . ILE A 1 100 ? -3.236 2.734 11.747 1.00 97.88 100 ILE A N 1
ATOM 791 C CA . ILE A 1 100 ? -2.312 3.852 11.919 1.00 97.88 100 ILE A CA 1
ATOM 792 C C . ILE A 1 100 ? -1.808 3.818 13.359 1.00 97.88 100 ILE A C 1
ATOM 794 O O . ILE A 1 100 ? -2.578 3.873 14.320 1.00 97.88 100 ILE A O 1
ATOM 798 N N . ARG A 1 101 ? -0.490 3.723 13.538 1.00 95.62 101 ARG A N 1
ATOM 799 C CA . ARG A 1 101 ? 0.115 3.728 14.872 1.00 95.62 101 ARG A CA 1
ATOM 800 C C . ARG A 1 101 ? -0.162 5.064 15.561 1.00 95.62 101 ARG A C 1
ATOM 802 O O . ARG A 1 101 ? 0.252 6.094 15.049 1.00 95.62 101 ARG A O 1
ATOM 809 N N . ASN A 1 102 ? -0.778 5.010 16.745 1.00 92.75 102 ASN A N 1
ATOM 810 C CA . ASN A 1 102 ? -1.220 6.186 17.508 1.00 92.75 102 ASN A CA 1
ATOM 811 C C . ASN A 1 102 ? -2.167 7.094 16.695 1.00 92.75 102 ASN A C 1
ATOM 813 O O . ASN A 1 102 ? -2.027 8.309 16.723 1.00 92.75 102 ASN A O 1
ATOM 817 N N . GLY A 1 103 ? -3.099 6.503 15.941 1.00 89.19 103 GLY A N 1
ATOM 818 C CA . GLY A 1 103 ? -3.924 7.198 14.949 1.00 89.19 103 GLY A CA 1
ATOM 819 C C . GLY A 1 103 ? -5.013 8.147 15.467 1.00 89.19 103 GLY A C 1
ATOM 820 O O . GLY A 1 103 ? -5.852 8.539 14.666 1.00 89.19 103 GLY A O 1
ATOM 821 N N . ASP A 1 104 ? -5.024 8.519 16.751 1.00 91.19 104 ASP A N 1
ATOM 822 C CA . ASP A 1 104 ? -6.056 9.400 17.326 1.00 91.19 104 ASP A CA 1
ATOM 823 C C . ASP A 1 104 ? -6.030 10.814 16.716 1.00 91.19 104 ASP A C 1
ATOM 825 O O . ASP A 1 104 ? -7.068 11.459 16.583 1.00 91.19 104 ASP A O 1
ATOM 829 N N . ASP A 1 105 ? -4.846 11.297 16.328 1.00 92.31 105 ASP A N 1
ATOM 830 C CA . ASP A 1 105 ? -4.621 12.643 15.785 1.00 92.31 105 ASP A CA 1
ATOM 831 C C . ASP A 1 105 ? -4.264 12.656 14.289 1.00 92.31 105 ASP A C 1
ATOM 833 O O . ASP A 1 105 ? -4.067 13.725 13.714 1.00 92.31 105 ASP A O 1
ATOM 837 N N . TYR A 1 106 ? -4.175 11.480 13.654 1.00 94.25 106 TYR A N 1
ATOM 838 C CA . TYR A 1 106 ? -3.731 11.314 12.265 1.00 94.25 106 TYR A CA 1
ATOM 839 C C . TYR A 1 106 ? -2.423 12.057 11.944 1.00 94.25 106 TYR A C 1
ATOM 841 O O . TYR A 1 106 ? -2.256 12.587 10.842 1.00 94.25 106 TYR A O 1
ATOM 849 N N . LYS A 1 107 ? -1.473 12.094 12.888 1.00 95.69 107 LYS A N 1
ATOM 850 C CA . LYS A 1 107 ? -0.200 12.796 12.706 1.00 95.69 107 LYS A CA 1
ATOM 851 C C . LYS A 1 107 ? 0.542 12.332 11.450 1.00 95.69 107 LYS A C 1
ATOM 853 O O . LYS A 1 107 ? 0.743 11.135 11.234 1.00 95.69 107 LYS A O 1
ATOM 858 N N . GLU A 1 108 ? 1.024 13.288 10.660 1.00 94.56 108 GLU A N 1
ATOM 859 C CA . GLU A 1 108 ? 1.894 13.024 9.511 1.00 94.56 108 GLU A CA 1
ATOM 860 C C . GLU A 1 108 ? 3.099 12.158 9.896 1.00 94.56 108 GLU A C 1
ATOM 862 O O . GLU A 1 108 ? 3.666 12.286 10.984 1.00 94.56 108 GLU A O 1
ATOM 867 N N . SER A 1 109 ? 3.525 11.285 8.982 1.00 95.00 109 SER A N 1
ATOM 868 C CA . SER A 1 109 ? 4.573 10.278 9.219 1.00 95.00 109 SER A CA 1
ATOM 869 C C . SER A 1 109 ? 4.206 9.165 10.198 1.00 95.00 109 SER A C 1
ATOM 871 O O . SER A 1 109 ? 5.063 8.335 10.506 1.00 95.00 109 SER A O 1
ATOM 873 N N . SER A 1 110 ? 2.963 9.095 10.684 1.00 96.94 110 SER A N 1
ATOM 874 C CA . SER A 1 110 ? 2.541 7.949 11.490 1.00 96.94 110 SER A CA 1
ATOM 875 C C . SER A 1 110 ? 2.633 6.665 10.674 1.00 96.94 110 SER A C 1
ATOM 877 O O . SER A 1 110 ? 2.152 6.583 9.544 1.00 96.94 110 SER A O 1
ATOM 879 N N . HIS A 1 111 ? 3.286 5.663 11.255 1.00 96.19 111 HIS A N 1
ATOM 880 C CA . HIS A 1 111 ? 3.561 4.390 10.601 1.00 96.19 111 HIS A CA 1
ATOM 881 C C . HIS A 1 111 ? 2.317 3.515 10.526 1.00 96.19 111 HIS A C 1
ATOM 883 O O . HIS A 1 111 ? 1.525 3.469 11.472 1.00 96.19 111 HIS A O 1
ATOM 889 N N . LEU A 1 112 ? 2.224 2.726 9.458 1.00 96.38 112 LEU A N 1
ATOM 890 C CA . LEU A 1 112 ? 1.200 1.696 9.347 1.00 96.38 112 LEU A CA 1
ATOM 891 C C . LEU A 1 112 ? 1.666 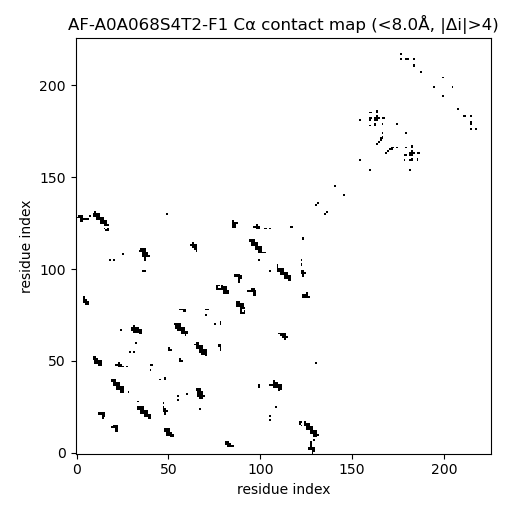0.358 9.920 1.00 96.38 112 LEU A C 1
ATOM 893 O O . LEU A 1 112 ? 2.836 -0.028 9.820 1.00 96.38 112 LEU A O 1
ATOM 897 N N . PHE A 1 113 ? 0.736 -0.360 10.539 1.00 97.19 113 PHE A N 1
ATOM 898 C CA . PHE A 1 113 ? 0.977 -1.678 11.117 1.00 97.19 113 PHE A CA 1
ATOM 899 C C . PHE A 1 113 ? -0.284 -2.551 11.056 1.00 97.19 113 PHE A C 1
ATOM 901 O O . PHE A 1 113 ? -1.380 -2.056 10.806 1.00 97.19 113 PHE A O 1
ATOM 908 N N . LEU A 1 114 ? -0.132 -3.857 11.283 1.00 97.31 114 LEU A N 1
ATOM 909 C CA . LEU A 1 114 ? -1.260 -4.763 11.491 1.00 97.31 114 LEU A CA 1
ATOM 910 C C . LEU A 1 114 ? -1.701 -4.765 12.949 1.00 97.31 114 LEU A C 1
ATOM 912 O O . LEU A 1 114 ? -0.902 -5.029 13.856 1.00 97.31 114 LEU A O 1
ATOM 916 N N . ASN A 1 115 ? -2.995 -4.560 13.158 1.00 97.75 115 ASN A N 1
ATOM 917 C CA . ASN A 1 115 ? -3.630 -4.607 14.465 1.00 97.75 115 ASN A CA 1
ATOM 918 C C . ASN A 1 115 ? -4.898 -5.463 14.438 1.00 97.75 115 ASN A C 1
ATOM 920 O O . ASN A 1 115 ? -5.447 -5.736 13.376 1.00 97.75 115 ASN A O 1
ATOM 924 N N . THR A 1 116 ? -5.380 -5.888 15.601 1.00 97.75 116 THR A N 1
ATOM 925 C CA . THR A 1 116 ? -6.664 -6.591 15.695 1.00 97.75 116 THR A CA 1
ATOM 926 C C . THR A 1 116 ? -7.795 -5.670 15.244 1.00 97.75 116 THR A C 1
ATOM 928 O O . THR A 1 116 ? -7.858 -4.509 15.660 1.00 97.75 116 THR A O 1
ATOM 931 N N . LYS A 1 117 ? -8.698 -6.199 14.411 1.00 97.88 117 LYS A N 1
ATOM 932 C CA . LYS A 1 117 ? -9.879 -5.473 13.936 1.00 97.88 117 LYS A CA 1
ATOM 933 C C . LYS A 1 117 ? -10.729 -4.986 15.110 1.00 97.88 117 LYS A C 1
ATOM 935 O O . LYS A 1 117 ? -11.176 -5.783 15.933 1.00 97.88 117 LYS A O 1
ATOM 940 N N . ASN A 1 118 ? -10.990 -3.686 15.146 1.00 97.06 118 ASN A N 1
ATOM 941 C CA . ASN A 1 118 ? -11.845 -3.021 16.116 1.00 97.06 118 ASN A CA 1
ATOM 942 C C . ASN A 1 118 ? -12.854 -2.123 15.373 1.00 97.06 118 ASN A C 1
ATOM 944 O O . ASN A 1 118 ? -12.457 -1.102 14.812 1.00 97.06 118 ASN A O 1
ATOM 948 N N . PRO A 1 119 ? -14.158 -2.463 15.382 1.00 95.06 119 PRO A N 1
ATOM 949 C CA . PRO A 1 119 ? -15.205 -1.661 14.742 1.00 95.06 119 PRO A CA 1
ATOM 950 C C . PRO A 1 119 ? -15.296 -0.212 15.222 1.00 95.06 119 PRO A C 1
ATOM 952 O O . PRO A 1 119 ? -15.736 0.653 14.475 1.00 95.06 119 PRO A O 1
ATOM 955 N N . ASN A 1 120 ? -14.857 0.056 16.452 1.00 95.62 120 ASN A N 1
ATOM 956 C CA . ASN A 1 120 ? -14.908 1.384 17.055 1.00 95.62 120 ASN A CA 1
ATOM 957 C C . ASN A 1 120 ? -13.635 2.202 16.797 1.00 95.62 120 ASN A C 1
ATOM 959 O O . ASN A 1 120 ? -13.530 3.320 17.292 1.00 95.62 120 ASN A O 1
ATOM 963 N N . ASN A 1 121 ? -12.655 1.646 16.076 1.00 96.44 121 ASN A N 1
ATOM 964 C CA . ASN A 1 121 ? -11.414 2.342 15.777 1.00 96.44 121 ASN A CA 1
ATOM 965 C C . ASN A 1 121 ? -11.443 2.951 14.367 1.00 96.44 121 ASN A C 1
ATOM 967 O O . ASN A 1 121 ? -11.302 2.247 13.365 1.00 96.44 121 ASN A O 1
ATOM 971 N N . ALA A 1 122 ? -11.577 4.274 14.305 1.00 96.19 122 ALA A N 1
ATOM 972 C CA . ALA A 1 122 ? -11.588 5.027 13.057 1.00 96.19 122 ALA A CA 1
ATOM 973 C C . ALA A 1 122 ? -10.255 4.954 12.290 1.00 96.19 122 ALA A C 1
ATOM 975 O O . ALA A 1 122 ? -10.269 4.971 11.060 1.00 96.19 122 ALA A O 1
ATOM 976 N N . SER A 1 123 ? -9.116 4.782 12.975 1.00 97.38 123 SER A N 1
ATOM 977 C CA . SER A 1 123 ? -7.799 4.689 12.321 1.00 97.38 123 SER A CA 1
ATOM 978 C C . SER A 1 123 ? -7.608 3.411 11.494 1.00 97.38 123 SER A C 1
ATOM 980 O O . SER A 1 123 ? -6.631 3.283 10.757 1.00 97.38 123 SER A O 1
ATOM 982 N N . GLN A 1 124 ? -8.550 2.467 11.596 1.00 97.88 124 GLN A N 1
ATOM 983 C CA . GLN A 1 124 ? -8.589 1.225 10.820 1.00 97.88 124 GLN A CA 1
ATOM 984 C C . GLN A 1 124 ? -9.510 1.309 9.594 1.00 97.88 124 GLN A C 1
ATOM 986 O O . GLN A 1 124 ? -9.727 0.298 8.920 1.00 97.88 124 GLN A O 1
ATOM 991 N N . GLN A 1 125 ? -10.094 2.480 9.324 1.00 97.56 125 GLN A N 1
ATOM 992 C CA . GLN A 1 125 ? -11.046 2.687 8.240 1.00 97.56 125 GLN A CA 1
ATOM 993 C C . GLN A 1 125 ? -10.413 3.429 7.065 1.00 97.56 125 GLN A C 1
ATOM 995 O O . GLN A 1 125 ? -9.936 4.561 7.179 1.00 97.56 125 GLN A O 1
ATOM 1000 N N . TRP A 1 126 ? -10.489 2.784 5.908 1.00 96.56 126 TRP A N 1
ATOM 1001 C CA . TRP A 1 126 ? -9.855 3.206 4.674 1.00 96.56 126 TRP A CA 1
ATOM 1002 C C . TRP A 1 126 ? -10.883 3.344 3.557 1.00 96.56 126 TRP A C 1
ATOM 1004 O O . TRP A 1 126 ? -11.822 2.551 3.463 1.00 96.56 126 TRP A O 1
ATOM 1014 N N . VAL A 1 127 ? -10.675 4.313 2.674 1.00 95.44 127 VAL A N 1
ATOM 1015 C CA . VAL A 1 127 ? -11.423 4.452 1.421 1.00 95.44 127 VAL A CA 1
ATOM 1016 C C . VAL A 1 127 ? -10.470 4.311 0.241 1.00 95.44 127 VAL A C 1
ATOM 1018 O O . VAL A 1 127 ? -9.350 4.829 0.266 1.00 95.44 127 VAL A O 1
ATOM 1021 N N . ILE A 1 128 ? -10.911 3.576 -0.777 1.00 92.44 128 ILE A N 1
ATOM 1022 C CA . ILE A 1 128 ? -10.163 3.384 -2.018 1.00 92.44 128 ILE A CA 1
ATOM 1023 C C . ILE A 1 128 ? -10.699 4.365 -3.048 1.00 92.44 128 ILE A C 1
ATOM 1025 O O . ILE A 1 128 ? -11.866 4.289 -3.434 1.00 92.44 128 ILE A O 1
ATOM 1029 N N . GLU A 1 129 ? -9.846 5.290 -3.468 1.00 89.19 129 GLU A N 1
ATOM 1030 C CA . GLU A 1 129 ? -10.161 6.294 -4.480 1.00 89.19 129 GLU A CA 1
ATOM 1031 C C . GLU A 1 129 ? -9.399 5.941 -5.765 1.00 89.19 129 GLU A C 1
ATOM 1033 O O . GLU A 1 129 ? -8.173 6.094 -5.796 1.00 89.19 129 GLU A O 1
ATOM 1038 N N . PRO A 1 130 ? -10.077 5.439 -6.816 1.00 85.50 130 PRO A N 1
ATOM 1039 C CA . PRO A 1 130 ? -9.453 5.210 -8.111 1.00 85.50 130 PRO A CA 1
ATOM 1040 C C . PRO A 1 130 ? -8.791 6.486 -8.635 1.00 85.50 130 PRO A C 1
ATOM 1042 O O . PRO A 1 130 ? -9.383 7.566 -8.620 1.00 85.50 130 PRO A O 1
ATOM 1045 N N . PHE A 1 131 ? -7.559 6.358 -9.115 1.00 76.31 131 PHE A N 1
ATOM 1046 C CA . PHE A 1 131 ? -6.857 7.436 -9.792 1.00 76.31 131 PHE A CA 1
ATOM 1047 C C . PHE A 1 131 ? -7.264 7.420 -11.266 1.00 76.31 131 PHE A C 1
ATOM 1049 O O . PHE A 1 131 ? -6.585 6.849 -12.116 1.00 76.31 131 PHE A O 1
ATOM 1056 N N . GLU A 1 132 ? -8.423 8.009 -11.549 1.00 62.53 132 GLU A N 1
ATOM 1057 C CA . GLU A 1 132 ? -8.955 8.164 -12.901 1.00 62.53 132 GLU A CA 1
ATOM 1058 C C . GLU A 1 132 ? -9.116 9.656 -13.238 1.00 62.53 132 GLU A C 1
ATOM 1060 O O . GLU A 1 132 ? -10.198 10.221 -13.095 1.00 62.53 132 GLU A O 1
ATOM 1065 N N . ASP A 1 133 ? -8.058 10.312 -13.729 1.00 57.88 133 ASP A N 1
ATOM 1066 C CA . ASP A 1 133 ? -8.258 11.352 -14.750 1.00 57.88 133 ASP A CA 1
ATOM 1067 C C . ASP A 1 133 ? -8.150 10.648 -16.112 1.00 57.88 133 ASP A C 1
ATOM 1069 O O . ASP A 1 133 ? -7.280 9.804 -16.344 1.00 57.88 133 ASP A O 1
ATOM 1073 N N . HIS A 1 134 ? -9.055 10.978 -17.028 1.00 50.81 134 HIS A N 1
ATOM 1074 C CA . HIS A 1 134 ? -9.040 10.535 -18.422 1.00 50.81 134 HIS A CA 1
ATOM 1075 C C . HIS A 1 134 ? -7.675 10.823 -19.071 1.00 50.8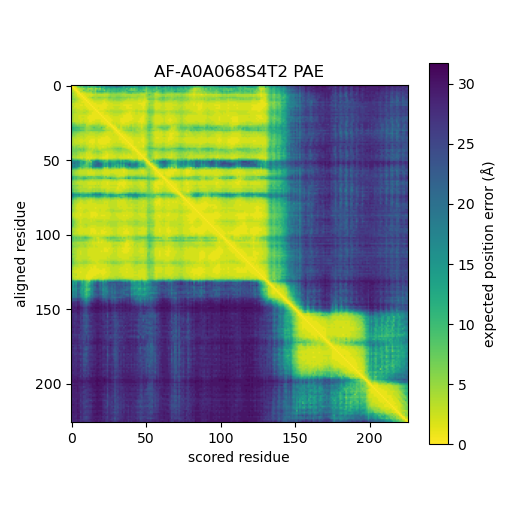1 134 HIS A C 1
ATOM 1077 O O . HIS A 1 134 ? -7.213 10.047 -19.907 1.00 50.81 134 HIS A O 1
ATOM 1083 N N . ARG A 1 135 ? -6.997 11.886 -18.610 1.00 47.56 135 ARG A N 1
ATOM 1084 C CA . ARG A 1 135 ? -5.602 12.190 -18.941 1.00 47.56 135 ARG A CA 1
ATOM 1085 C C . ARG A 1 135 ? -4.607 11.202 -18.358 1.00 47.56 135 ARG A C 1
ATOM 1087 O O . ARG A 1 135 ? -3.751 10.769 -19.095 1.00 47.56 135 ARG A O 1
ATOM 1094 N N . SER A 1 136 ? -4.732 10.759 -17.109 1.00 55.50 136 SER A N 1
ATOM 1095 C CA . SER A 1 136 ? -3.817 9.766 -16.522 1.00 55.50 136 SER A CA 1
ATOM 1096 C C . SER A 1 136 ? -3.864 8.436 -17.264 1.00 55.50 136 SER A C 1
ATOM 1098 O O . SER A 1 136 ? -2.828 7.820 -17.488 1.00 55.50 136 SER A O 1
ATOM 1100 N N . ASN A 1 137 ? -5.057 7.998 -17.673 1.00 54.03 137 ASN A N 1
ATOM 1101 C CA . ASN A 1 137 ? -5.203 6.803 -18.499 1.00 54.03 137 ASN A CA 1
ATOM 1102 C C . ASN A 1 137 ? -4.602 7.003 -19.894 1.00 54.03 137 ASN A C 1
ATOM 1104 O O . ASN A 1 137 ? -3.887 6.114 -20.342 1.00 54.03 137 ASN A O 1
ATOM 1108 N N . GLN A 1 138 ? -4.804 8.166 -20.527 1.00 51.59 138 GLN A N 1
ATOM 1109 C CA . GLN A 1 138 ? -4.152 8.517 -21.795 1.00 51.59 138 GLN A CA 1
ATOM 1110 C C . GLN A 1 138 ? -2.629 8.639 -21.659 1.00 51.59 138 GLN A C 1
ATOM 1112 O O . GLN A 1 138 ? -1.914 8.088 -22.477 1.00 51.59 138 GLN A O 1
ATOM 1117 N N . ASP A 1 139 ? -2.115 9.274 -20.614 1.00 50.22 139 ASP A N 1
ATOM 1118 C CA . ASP A 1 139 ? -0.689 9.464 -20.343 1.00 50.22 139 ASP A CA 1
ATOM 1119 C C . ASP A 1 139 ? -0.015 8.124 -20.025 1.00 50.22 139 ASP A C 1
ATOM 1121 O O . ASP A 1 139 ? 1.063 7.825 -20.529 1.00 50.22 139 ASP A O 1
ATOM 1125 N N . LEU A 1 140 ? -0.678 7.250 -19.261 1.00 50.09 140 LEU A N 1
ATOM 1126 C CA . LEU A 1 140 ? -0.243 5.865 -19.069 1.00 50.09 140 LEU A CA 1
ATOM 1127 C C . LEU A 1 140 ? -0.341 5.042 -20.357 1.00 50.09 140 LEU A C 1
ATOM 1129 O O . LEU A 1 140 ? 0.414 4.090 -20.521 1.00 50.09 140 LEU A O 1
ATOM 1133 N N . GLU A 1 141 ? -1.268 5.364 -21.255 1.00 50.75 141 GLU A N 1
ATOM 1134 C CA . GLU A 1 141 ? -1.412 4.752 -22.578 1.00 50.75 141 GLU A CA 1
ATOM 1135 C C . GLU A 1 141 ? -0.400 5.299 -23.596 1.00 50.75 141 GLU A C 1
ATOM 1137 O O . GLU A 1 141 ? -0.022 4.567 -24.502 1.00 50.75 141 GLU A O 1
ATOM 1142 N N . LEU A 1 142 ? 0.117 6.516 -23.391 1.00 52.59 142 LEU A N 1
ATOM 1143 C CA . LEU A 1 142 ? 1.260 7.102 -24.098 1.00 52.59 142 LEU A CA 1
ATOM 1144 C C . LEU A 1 142 ? 2.597 6.543 -23.584 1.00 52.59 142 LEU A C 1
ATOM 1146 O O . LEU A 1 142 ? 3.532 6.367 -24.360 1.00 52.59 142 LEU A O 1
ATOM 1150 N N . LEU A 1 143 ? 2.692 6.247 -22.282 1.00 40.53 143 LEU A N 1
ATOM 1151 C CA . LEU A 1 143 ? 3.850 5.589 -21.658 1.00 40.53 143 LEU A CA 1
ATOM 1152 C C . LEU A 1 143 ? 3.872 4.073 -21.894 1.00 40.53 143 LEU A C 1
ATOM 1154 O O . LEU A 1 143 ? 4.922 3.435 -21.798 1.00 40.53 143 LEU A O 1
ATOM 1158 N N . ARG A 1 144 ? 2.719 3.464 -22.184 1.00 44.19 144 ARG A N 1
ATOM 1159 C CA . ARG A 1 144 ? 2.660 2.113 -22.742 1.00 44.19 144 ARG A CA 1
ATOM 1160 C C . ARG A 1 144 ? 3.005 2.234 -24.225 1.00 44.19 144 ARG A C 1
ATOM 1162 O O . ARG A 1 144 ? 2.399 3.047 -24.911 1.00 44.19 144 ARG A O 1
ATOM 1169 N N . PRO A 1 145 ? 3.928 1.427 -24.768 1.00 39.91 145 PRO A N 1
ATOM 1170 C CA . PRO A 1 145 ? 4.079 1.377 -26.213 1.00 39.91 145 PRO A CA 1
ATOM 1171 C C . PRO A 1 145 ? 2.708 1.037 -26.830 1.00 39.91 145 PRO A C 1
ATOM 1173 O O . PRO A 1 145 ? 2.043 0.112 -26.344 1.00 39.91 145 PRO A O 1
ATOM 1176 N N . PRO A 1 146 ? 2.251 1.787 -27.849 1.00 39.97 146 PRO A N 1
ATOM 1177 C CA . PRO A 1 146 ? 0.896 1.664 -28.364 1.00 39.97 146 PRO A CA 1
ATOM 1178 C C . PRO A 1 146 ? 0.638 0.226 -28.830 1.00 39.97 146 PRO A C 1
ATOM 1180 O O . PRO A 1 146 ? 1.494 -0.360 -29.506 1.00 39.97 146 PRO A O 1
ATOM 1183 N N . PRO A 1 147 ? -0.537 -0.363 -28.540 1.00 49.16 147 PRO A N 1
ATOM 1184 C CA . PRO A 1 147 ? -0.894 -1.695 -29.013 1.00 49.16 147 PRO A CA 1
ATOM 1185 C C . PRO A 1 147 ? -1.289 -1.676 -30.502 1.00 49.16 147 PRO A C 1
ATOM 1187 O O . PRO A 1 147 ? -2.363 -2.120 -30.879 1.00 49.16 147 PRO A O 1
ATOM 1190 N N . SER A 1 148 ? -0.409 -1.165 -31.366 1.00 47.38 148 SER A N 1
ATOM 1191 C CA . SER A 1 148 ? -0.358 -1.373 -32.821 1.00 47.38 148 SER A CA 1
ATOM 1192 C C . SER A 1 148 ? 0.813 -0.531 -33.343 1.00 47.38 148 SER A C 1
ATOM 1194 O O . SER A 1 148 ? 0.743 0.691 -33.336 1.00 47.38 148 SER A O 1
ATOM 1196 N N . LYS A 1 149 ? 1.950 -1.084 -33.759 1.00 45.25 149 LYS A N 1
ATOM 1197 C CA . LYS A 1 149 ? 2.123 -2.152 -34.743 1.00 45.25 149 LYS A CA 1
ATOM 1198 C C . LYS A 1 149 ? 3.074 -3.212 -34.194 1.00 45.25 149 LYS A C 1
ATOM 1200 O O . LYS A 1 149 ? 4.196 -2.898 -33.805 1.00 45.25 149 LYS A O 1
ATOM 1205 N N . LYS A 1 150 ? 2.669 -4.482 -34.247 1.00 46.09 150 LYS A N 1
ATOM 1206 C CA . LYS A 1 150 ? 3.613 -5.605 -34.225 1.00 46.09 150 LYS A CA 1
ATOM 1207 C C . LYS A 1 150 ? 4.530 -5.490 -35.453 1.00 46.09 150 LYS A C 1
ATOM 1209 O O . LYS A 1 150 ? 4.247 -6.073 -36.489 1.00 46.09 150 LYS A O 1
ATOM 1214 N N . HIS A 1 151 ? 5.595 -4.703 -35.356 1.00 44.69 151 HIS A N 1
ATOM 1215 C CA . HIS A 1 151 ? 6.762 -4.828 -36.235 1.00 44.69 151 HIS A CA 1
ATOM 1216 C C . HIS A 1 151 ? 7.969 -5.416 -35.507 1.00 44.69 151 HIS A C 1
ATOM 1218 O O . HIS A 1 151 ? 9.009 -5.617 -36.119 1.00 44.69 151 HIS A O 1
ATOM 1224 N N . PHE A 1 152 ? 7.809 -5.771 -34.234 1.00 50.88 152 PHE A N 1
ATOM 1225 C CA . PHE A 1 152 ? 8.729 -6.659 -33.547 1.00 50.88 152 PHE A CA 1
ATOM 1226 C C . PHE A 1 152 ? 8.002 -7.957 -33.224 1.00 50.88 152 PHE A C 1
ATOM 1228 O O . PHE A 1 152 ? 7.373 -8.110 -32.177 1.00 50.88 152 PHE A O 1
ATOM 1235 N N . GLU A 1 153 ? 8.069 -8.900 -34.162 1.00 62.03 153 GLU A N 1
ATOM 1236 C CA . GLU A 1 153 ? 7.987 -10.302 -33.781 1.00 62.03 153 GLU A CA 1
ATOM 1237 C C . GLU A 1 153 ? 9.227 -10.593 -32.940 1.00 62.03 153 GLU A C 1
ATOM 1239 O O . GLU A 1 153 ? 10.363 -10.404 -33.384 1.00 62.03 153 GLU A O 1
ATOM 1244 N N . PHE A 1 154 ? 9.008 -10.985 -31.685 1.00 62.09 154 PHE A N 1
ATOM 1245 C CA . PHE A 1 154 ? 10.088 -11.541 -30.889 1.00 62.09 154 PHE A CA 1
ATOM 1246 C C . PHE A 1 154 ? 10.688 -12.712 -31.684 1.00 62.09 154 PHE A C 1
ATOM 1248 O O . PHE A 1 154 ? 9.909 -13.564 -32.126 1.00 62.09 154 PHE A O 1
ATOM 1255 N N . PRO A 1 155 ? 12.016 -12.761 -31.903 1.00 70.62 155 PRO A N 1
ATOM 1256 C CA . PRO A 1 155 ? 12.605 -13.799 -32.732 1.00 70.62 155 PRO A CA 1
ATOM 1257 C C . PRO A 1 155 ? 12.221 -15.186 -32.215 1.00 70.62 155 PRO A C 1
ATOM 1259 O O . PRO A 1 155 ? 12.285 -15.456 -31.011 1.00 70.62 155 PRO A O 1
ATOM 1262 N N . SER A 1 156 ? 11.817 -16.063 -33.131 1.00 72.75 156 SER A N 1
ATOM 1263 C CA . SER A 1 156 ? 11.565 -17.470 -32.821 1.00 72.75 156 SER A CA 1
ATOM 1264 C C . SER A 1 156 ? 12.808 -18.121 -32.192 1.00 72.75 156 SER A C 1
ATOM 1266 O O . SER A 1 156 ? 13.934 -17.651 -32.401 1.00 72.75 156 SER A O 1
ATOM 1268 N N . PRO A 1 157 ? 12.648 -19.205 -31.412 1.00 68.75 157 PRO A N 1
ATOM 1269 C CA . PRO A 1 157 ? 13.779 -19.946 -30.855 1.00 68.75 157 PRO A CA 1
ATOM 1270 C C . PRO A 1 157 ? 14.838 -20.318 -31.903 1.00 68.75 157 PRO A C 1
ATOM 1272 O O . PRO A 1 157 ? 16.032 -20.220 -31.624 1.00 68.75 157 PRO A O 1
ATOM 1275 N N . GLU A 1 158 ? 14.410 -20.677 -33.111 1.00 73.69 158 GLU A N 1
ATOM 1276 C CA . GLU A 1 158 ? 15.271 -21.004 -34.247 1.00 73.69 158 GLU A CA 1
ATOM 1277 C C . GLU A 1 158 ? 16.076 -19.780 -34.710 1.00 73.69 158 GLU A C 1
ATOM 1279 O O . GLU A 1 158 ? 17.295 -19.861 -34.854 1.00 73.69 158 GLU A O 1
ATOM 1284 N N . GLN A 1 159 ? 15.433 -18.613 -34.832 1.00 76.56 159 GLN A N 1
ATOM 1285 C CA . GLN A 1 159 ? 16.113 -17.361 -35.188 1.00 76.56 159 GLN A CA 1
ATOM 1286 C C . GLN A 1 159 ? 17.134 -16.923 -34.128 1.00 76.56 159 GLN A C 1
ATOM 1288 O O . GLN A 1 159 ? 18.202 -16.423 -34.471 1.00 76.56 159 GLN A O 1
ATOM 1293 N N . LEU A 1 160 ? 16.847 -17.132 -32.839 1.00 73.44 160 LEU A N 1
ATOM 1294 C CA . LEU A 1 160 ? 17.800 -16.845 -31.760 1.00 73.44 160 LEU A CA 1
ATOM 1295 C C . LEU A 1 160 ? 19.040 -17.751 -31.825 1.00 73.44 160 LEU A C 1
ATOM 1297 O O . LEU A 1 160 ? 20.158 -17.274 -31.605 1.00 73.44 160 LEU A O 1
ATOM 1301 N N . CYS A 1 161 ? 18.855 -19.034 -32.154 1.00 71.00 161 CYS A N 1
ATOM 1302 C CA . CYS A 1 161 ? 19.954 -19.968 -32.408 1.00 71.00 161 CYS A CA 1
ATOM 1303 C C . CYS A 1 161 ? 20.805 -19.522 -33.606 1.00 71.00 161 CYS A C 1
ATOM 1305 O O . CYS A 1 161 ? 22.036 -19.522 -33.520 1.00 71.00 161 CYS A O 1
ATOM 1307 N N . ASP A 1 162 ? 20.164 -19.101 -34.697 1.00 78.50 162 ASP A N 1
ATOM 1308 C CA . ASP A 1 162 ? 20.856 -18.628 -35.896 1.00 78.50 162 ASP A CA 1
ATOM 1309 C C . ASP A 1 162 ? 21.649 -17.345 -35.625 1.00 78.50 162 ASP A C 1
ATOM 1311 O O . ASP A 1 162 ? 22.822 -17.260 -35.989 1.00 78.50 162 ASP A O 1
ATOM 1315 N N . TYR A 1 163 ? 21.075 -16.379 -34.902 1.00 83.19 163 TYR A N 1
ATOM 1316 C CA . TYR A 1 163 ? 21.798 -15.177 -34.480 1.00 83.19 163 TYR A CA 1
ATOM 1317 C C . TYR A 1 163 ? 23.016 -15.512 -33.616 1.00 83.19 163 TYR A C 1
ATOM 1319 O O . TYR A 1 163 ? 24.101 -14.967 -33.833 1.00 83.19 163 TYR A O 1
ATOM 1327 N N . TYR A 1 164 ? 22.870 -16.442 -32.668 1.00 79.00 164 TYR A N 1
ATOM 1328 C CA . TYR A 1 164 ? 23.988 -16.913 -31.856 1.00 79.00 164 TYR A CA 1
ATOM 1329 C C . TYR A 1 164 ? 25.100 -17.533 -32.711 1.00 79.00 164 TYR A C 1
ATOM 1331 O O . TYR A 1 164 ? 26.275 -17.213 -32.501 1.00 79.00 164 TYR A O 1
ATOM 1339 N N . ARG A 1 165 ? 24.748 -18.374 -33.694 1.00 82.12 165 ARG A N 1
ATOM 1340 C CA . ARG A 1 165 ? 25.714 -18.985 -34.616 1.00 82.12 165 ARG A CA 1
ATOM 1341 C C .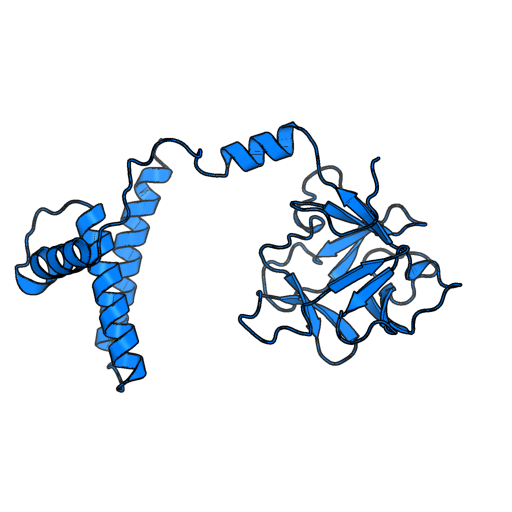 ARG A 1 165 ? 26.455 -17.922 -35.426 1.00 82.12 165 ARG A C 1
ATOM 1343 O O . ARG A 1 165 ? 27.683 -17.885 -35.376 1.00 82.12 165 ARG A O 1
ATOM 1350 N N . LEU A 1 166 ? 25.726 -17.038 -36.107 1.00 81.56 166 LEU A N 1
ATOM 1351 C CA . LEU A 1 166 ? 26.296 -16.001 -36.976 1.00 81.56 166 LEU A CA 1
ATOM 1352 C C . LEU A 1 166 ? 27.276 -15.087 -36.219 1.00 81.56 166 LEU A C 1
ATOM 1354 O O . LEU A 1 166 ? 28.344 -14.737 -36.725 1.00 81.56 166 LEU A O 1
ATOM 1358 N N . ILE A 1 167 ? 26.943 -14.731 -34.976 1.00 82.50 167 ILE A N 1
ATOM 1359 C CA . ILE A 1 167 ? 27.708 -13.753 -34.195 1.00 82.50 167 ILE A CA 1
ATOM 1360 C C . ILE A 1 167 ? 28.848 -14.395 -33.404 1.00 82.50 167 ILE A C 1
ATOM 1362 O O . ILE A 1 167 ? 29.978 -13.912 -33.457 1.00 82.50 167 ILE A O 1
ATOM 1366 N N . TYR A 1 168 ? 28.588 -15.469 -32.655 1.00 76.62 168 TYR A N 1
ATOM 1367 C CA . TYR A 1 168 ? 29.588 -16.030 -31.738 1.00 76.62 168 TYR A CA 1
ATOM 1368 C C . TYR A 1 168 ? 30.411 -17.167 -32.340 1.00 76.62 168 TYR A C 1
ATOM 1370 O O . TYR A 1 168 ? 31.557 -17.348 -31.922 1.00 76.62 168 TYR A O 1
ATOM 1378 N N . LEU A 1 169 ? 29.863 -17.913 -33.303 1.00 77.06 169 LEU A N 1
ATOM 1379 C CA . LEU A 1 169 ? 30.571 -19.025 -33.945 1.00 77.06 169 LEU A CA 1
ATOM 1380 C C . LEU A 1 169 ? 31.217 -18.582 -35.261 1.00 77.06 169 LEU A C 1
ATOM 1382 O O . LEU A 1 169 ? 32.403 -18.826 -35.472 1.00 77.06 169 LEU A O 1
ATOM 1386 N N . GLU A 1 170 ? 30.471 -17.869 -36.102 1.00 82.75 170 GLU A N 1
ATOM 1387 C CA . GLU A 1 170 ? 30.923 -17.443 -37.434 1.00 82.75 170 GLU A CA 1
ATOM 1388 C C . GLU A 1 170 ? 31.554 -16.037 -37.444 1.00 82.75 170 GLU A C 1
ATOM 1390 O O . GLU A 1 170 ? 32.217 -15.661 -38.410 1.00 82.75 170 GLU A O 1
ATOM 1395 N N . LYS A 1 171 ? 31.430 -15.279 -36.340 1.00 83.38 171 LYS A N 1
ATOM 1396 C CA . LYS A 1 171 ? 32.046 -13.953 -36.123 1.00 83.38 171 LYS A CA 1
ATOM 1397 C C . LYS A 1 171 ? 31.743 -12.942 -37.234 1.00 83.38 171 LYS A C 1
ATOM 1399 O O . LYS A 1 171 ? 32.616 -12.170 -37.648 1.00 83.38 171 LYS A O 1
ATOM 1404 N N . GLN A 1 172 ? 30.503 -12.934 -37.713 1.00 82.06 172 GLN A N 1
ATOM 1405 C CA . GLN A 1 172 ? 30.066 -12.001 -38.741 1.00 82.06 172 GLN A CA 1
ATOM 1406 C C . GLN A 1 172 ? 30.154 -10.551 -38.233 1.00 82.06 172 GLN A C 1
ATOM 1408 O O . GLN A 1 172 ? 29.656 -10.218 -37.161 1.00 82.06 172 GLN A O 1
ATOM 1413 N N . LYS A 1 173 ? 30.822 -9.679 -39.000 1.00 72.88 173 LYS A N 1
ATOM 1414 C CA . LYS A 1 173 ? 31.136 -8.299 -38.577 1.00 72.88 173 LYS A CA 1
ATOM 1415 C C . LYS A 1 173 ? 29.993 -7.302 -38.781 1.00 72.88 173 LYS A C 1
ATOM 1417 O O . LYS A 1 173 ? 30.012 -6.240 -38.172 1.00 72.88 173 LYS A O 1
ATOM 1422 N N . GLN A 1 174 ? 29.038 -7.619 -39.652 1.00 79.69 174 GLN A N 1
ATOM 1423 C CA . GLN A 1 174 ? 27.868 -6.789 -39.935 1.00 79.69 174 GLN A CA 1
ATOM 1424 C C . GLN A 1 174 ? 26.618 -7.586 -39.592 1.00 79.69 174 GLN A C 1
ATOM 1426 O O . GLN A 1 174 ? 26.256 -8.520 -40.304 1.00 79.69 174 GLN A O 1
ATOM 1431 N N . VAL A 1 175 ? 25.991 -7.227 -38.480 1.00 78.88 175 VAL A N 1
ATOM 1432 C CA . VAL A 1 175 ? 24.758 -7.838 -37.991 1.00 78.88 175 VAL A CA 1
ATOM 1433 C C . VAL A 1 175 ? 23.819 -6.732 -37.545 1.00 78.88 175 VAL A C 1
ATOM 1435 O O . VAL A 1 175 ? 24.263 -5.653 -37.158 1.00 78.88 175 VAL A O 1
ATOM 1438 N N . THR A 1 176 ? 22.518 -6.981 -37.637 1.00 81.69 176 THR A N 1
ATOM 1439 C CA . THR A 1 176 ? 21.522 -6.030 -37.145 1.00 81.69 176 THR A CA 1
ATOM 1440 C C . THR A 1 176 ? 21.551 -5.985 -35.618 1.00 81.69 176 THR A C 1
ATOM 1442 O O . THR A 1 176 ? 21.902 -6.971 -34.965 1.00 81.69 176 THR A O 1
ATOM 1445 N N . ASP A 1 177 ? 21.122 -4.871 -35.027 1.00 76.00 177 ASP A N 1
ATOM 1446 C CA . ASP A 1 177 ? 21.072 -4.740 -33.562 1.00 76.00 177 ASP A CA 1
ATOM 1447 C C . ASP A 1 177 ? 20.119 -5.765 -32.932 1.00 76.00 177 ASP A C 1
ATOM 1449 O O . ASP A 1 177 ? 20.382 -6.288 -31.852 1.00 76.00 177 ASP A O 1
ATOM 1453 N N . GLN A 1 178 ? 19.051 -6.133 -33.651 1.00 78.62 178 GLN A N 1
ATOM 1454 C CA . GLN A 1 178 ? 18.134 -7.204 -33.255 1.00 78.62 178 GLN A CA 1
ATOM 1455 C C . GLN A 1 178 ? 18.835 -8.569 -33.202 1.00 78.62 178 GLN A C 1
ATOM 1457 O O . GLN A 1 178 ? 18.621 -9.326 -32.255 1.00 78.62 178 GLN A O 1
ATOM 1462 N N . ALA A 1 179 ? 19.689 -8.880 -34.183 1.00 79.50 179 ALA A N 1
ATOM 1463 C CA . ALA A 1 179 ? 20.473 -10.110 -34.175 1.00 79.50 179 ALA A CA 1
ATOM 1464 C C . ALA A 1 179 ? 21.499 -10.105 -33.034 1.00 79.50 179 ALA A C 1
ATOM 1466 O O . ALA A 1 179 ? 21.660 -11.112 -32.346 1.00 79.50 179 ALA A O 1
ATOM 1467 N N . LEU A 1 180 ? 22.140 -8.961 -32.773 1.00 80.25 180 LEU A N 1
ATOM 1468 C CA . LEU A 1 180 ? 23.102 -8.811 -31.682 1.00 80.25 180 LEU A CA 1
ATOM 1469 C C . LEU A 1 180 ? 22.459 -8.988 -30.303 1.00 80.25 180 LEU A C 1
ATOM 1471 O O . LEU A 1 180 ? 22.935 -9.794 -29.499 1.00 80.25 180 LEU A O 1
ATOM 1475 N N . ALA A 1 181 ? 21.343 -8.302 -30.055 1.00 76.88 181 ALA A N 1
ATOM 1476 C CA . ALA A 1 181 ? 20.578 -8.432 -28.820 1.00 76.88 181 ALA A CA 1
ATOM 1477 C C . ALA A 1 181 ? 20.007 -9.852 -28.652 1.00 76.88 181 ALA A C 1
ATOM 1479 O O . ALA A 1 181 ? 20.103 -10.437 -27.571 1.00 76.88 181 ALA A O 1
ATOM 1480 N N . GLY A 1 182 ? 19.478 -10.443 -29.729 1.00 80.44 182 GLY A N 1
ATOM 1481 C CA . GLY A 1 182 ? 18.967 -11.815 -29.736 1.00 80.44 182 GLY A CA 1
ATOM 1482 C C . GLY A 1 182 ? 20.047 -12.855 -29.421 1.00 80.44 182 GLY A C 1
ATOM 1483 O O . GLY A 1 182 ? 19.848 -13.710 -28.556 1.00 80.44 182 GLY A O 1
ATOM 1484 N N . ALA A 1 183 ? 21.221 -12.750 -30.049 1.00 80.31 183 ALA A N 1
ATOM 1485 C CA . ALA A 1 183 ? 22.361 -13.628 -29.785 1.00 80.31 183 ALA A CA 1
ATOM 1486 C C . ALA A 1 183 ? 22.875 -13.498 -28.345 1.00 80.31 183 ALA A C 1
ATOM 1488 O O . ALA A 1 183 ? 23.187 -14.510 -27.709 1.00 80.31 183 ALA A O 1
ATOM 1489 N N . ALA A 1 184 ? 22.945 -12.273 -27.813 1.00 79.69 184 ALA A N 1
ATOM 1490 C CA . ALA A 1 184 ? 23.348 -12.020 -26.432 1.00 79.69 184 ALA A CA 1
ATOM 1491 C C . ALA A 1 184 ? 22.352 -12.632 -25.433 1.00 79.69 184 ALA A C 1
ATOM 1493 O O . ALA A 1 184 ? 22.759 -13.335 -24.504 1.00 79.69 184 ALA A O 1
ATOM 1494 N N . ALA A 1 185 ? 21.048 -12.450 -25.663 1.00 75.25 185 ALA A N 1
ATOM 1495 C CA . ALA A 1 185 ? 19.991 -13.035 -24.841 1.00 75.25 185 ALA A CA 1
ATOM 1496 C C . ALA A 1 185 ? 20.018 -14.573 -24.873 1.00 75.25 185 ALA A C 1
ATOM 1498 O O . ALA A 1 185 ? 19.917 -15.226 -23.829 1.00 75.25 185 ALA A O 1
ATOM 1499 N N . PHE A 1 186 ? 20.217 -15.169 -26.053 1.00 77.44 186 PHE A N 1
ATOM 1500 C CA . PHE A 1 186 ? 20.334 -16.619 -26.201 1.00 77.44 186 PHE A CA 1
ATOM 1501 C C . PHE A 1 186 ? 21.580 -17.174 -25.495 1.00 77.44 186 PHE A C 1
ATOM 1503 O O . PHE A 1 186 ? 21.487 -18.150 -24.746 1.00 77.44 186 PHE A O 1
ATOM 1510 N N . LYS A 1 187 ? 22.733 -16.508 -25.646 1.00 77.25 187 LYS A N 1
ATOM 1511 C CA . LYS A 1 187 ? 23.975 -16.857 -24.939 1.00 77.25 187 LYS A CA 1
ATOM 1512 C C . LYS A 1 187 ? 23.800 -16.797 -23.422 1.00 77.25 187 LYS A C 1
ATOM 1514 O O . LYS A 1 187 ? 24.219 -17.724 -22.729 1.00 77.25 187 LYS A O 1
ATOM 1519 N N . ALA A 1 188 ? 23.156 -15.748 -22.911 1.00 73.00 188 ALA A N 1
ATOM 1520 C CA . ALA A 1 188 ? 22.857 -15.612 -21.489 1.00 73.00 188 ALA A CA 1
ATOM 1521 C C . ALA A 1 188 ? 21.957 -16.755 -20.994 1.00 73.00 188 ALA A C 1
ATOM 1523 O O . ALA A 1 188 ? 22.240 -17.352 -19.958 1.00 73.00 188 ALA A O 1
ATOM 1524 N N . LYS A 1 189 ? 20.926 -17.129 -21.763 1.00 73.88 189 LYS A N 1
ATOM 1525 C CA . LYS A 1 189 ? 20.036 -18.252 -21.431 1.00 73.88 189 LYS A CA 1
ATOM 1526 C C . LYS A 1 189 ? 20.783 -19.588 -21.352 1.00 73.88 189 LYS A C 1
ATOM 1528 O O . LYS A 1 189 ? 20.605 -20.299 -20.364 1.00 73.88 189 LYS A O 1
ATOM 1533 N N . LEU A 1 190 ? 21.637 -19.904 -22.333 1.00 70.12 190 LEU A N 1
ATOM 1534 C CA . LEU A 1 190 ? 22.474 -21.115 -22.323 1.00 70.12 190 LEU A CA 1
ATOM 1535 C C . LEU A 1 190 ? 23.399 -21.163 -21.101 1.00 70.12 190 LEU A C 1
ATOM 1537 O O . LEU A 1 190 ? 23.551 -22.204 -20.459 1.00 70.12 190 LEU A O 1
ATOM 1541 N N . LEU A 1 191 ? 23.991 -20.024 -20.745 1.00 63.00 191 LEU A N 1
ATOM 1542 C CA . LEU A 1 191 ? 24.861 -19.913 -19.579 1.00 63.00 191 LEU A CA 1
ATOM 1543 C C . LEU A 1 191 ? 24.101 -19.994 -18.258 1.00 63.00 191 LEU A C 1
ATOM 1545 O O . LEU A 1 191 ? 24.610 -20.606 -17.333 1.00 63.00 191 LEU A O 1
ATOM 1549 N N . ILE A 1 192 ? 22.882 -19.463 -18.162 1.00 65.56 192 ILE A N 1
ATOM 1550 C CA . ILE A 1 192 ? 22.027 -19.633 -16.978 1.00 65.56 192 ILE A CA 1
ATOM 1551 C C . ILE A 1 192 ? 21.627 -21.102 -16.817 1.00 65.56 192 ILE A C 1
ATOM 1553 O O . ILE A 1 192 ? 21.652 -21.616 -15.698 1.00 65.56 192 ILE A O 1
ATOM 1557 N N . SER A 1 193 ? 21.299 -21.804 -17.911 1.00 64.88 193 SER A N 1
ATOM 1558 C CA . SER A 1 193 ? 21.078 -23.254 -17.846 1.00 64.88 193 SER A CA 1
ATOM 1559 C C . SER A 1 193 ? 22.344 -24.006 -17.437 1.00 64.88 193 SER A C 1
ATOM 1561 O O . SER A 1 193 ? 22.256 -24.890 -16.591 1.00 64.88 193 SER A O 1
ATOM 1563 N N . HIS A 1 194 ? 23.518 -23.601 -17.939 1.00 58.34 194 HIS A N 1
ATOM 1564 C CA . HIS A 1 194 ? 24.796 -24.197 -17.549 1.00 58.34 194 HIS A CA 1
ATOM 1565 C C . HIS A 1 194 ? 25.179 -23.895 -16.095 1.00 58.34 194 HIS A C 1
ATOM 1567 O O . HIS A 1 194 ? 25.627 -24.798 -15.401 1.00 58.34 194 HIS A O 1
ATOM 1573 N N . TYR A 1 195 ? 24.945 -22.678 -15.606 1.00 56.84 195 TYR A N 1
ATOM 1574 C CA . TYR A 1 195 ? 25.191 -22.247 -14.226 1.00 56.84 195 TYR A CA 1
ATOM 1575 C C . TYR A 1 195 ? 24.318 -23.016 -13.234 1.00 56.84 195 TYR A C 1
ATOM 1577 O O . TYR A 1 195 ? 24.778 -23.453 -12.185 1.00 56.84 195 TYR A O 1
ATOM 1585 N N . ARG A 1 196 ? 23.055 -23.263 -13.602 1.00 58.19 196 ARG A N 1
ATOM 1586 C CA . ARG A 1 196 ? 22.160 -24.141 -12.836 1.00 58.19 196 ARG A CA 1
ATOM 1587 C C . ARG A 1 196 ? 22.635 -25.598 -12.807 1.00 58.19 196 ARG A C 1
ATOM 1589 O O . ARG A 1 196 ? 22.146 -26.359 -11.981 1.00 58.19 196 ARG A O 1
ATOM 1596 N N . SER A 1 197 ? 23.577 -25.974 -13.673 1.00 56.44 197 SER A N 1
ATOM 1597 C CA . SER A 1 197 ? 24.138 -27.325 -13.770 1.00 56.44 197 SER A CA 1
ATOM 1598 C C . SER A 1 197 ? 25.632 -27.444 -13.410 1.00 56.44 197 SER A C 1
ATOM 1600 O O . SER A 1 197 ? 26.120 -28.568 -13.329 1.00 56.44 197 SER A O 1
ATOM 1602 N N . SER A 1 198 ? 26.394 -26.352 -13.217 1.00 53.97 198 SER A N 1
ATOM 1603 C CA . SER A 1 198 ? 27.863 -26.359 -13.000 1.00 53.97 198 SER A CA 1
ATOM 1604 C C . SER A 1 198 ? 28.428 -24.998 -12.528 1.00 53.97 198 SER A C 1
ATOM 1606 O O . SER A 1 198 ? 27.833 -23.953 -12.781 1.00 53.97 198 SER A O 1
ATOM 1608 N N . ALA A 1 199 ? 29.621 -24.989 -11.907 1.00 57.72 199 ALA A N 1
ATOM 1609 C CA . ALA A 1 199 ? 30.327 -23.776 -11.456 1.00 57.72 199 ALA A CA 1
ATOM 1610 C C . ALA A 1 199 ? 31.065 -23.050 -12.607 1.00 57.72 199 ALA A C 1
ATOM 1612 O O . ALA A 1 199 ? 31.970 -23.609 -13.224 1.00 57.72 199 ALA A O 1
ATOM 1613 N N . VAL A 1 200 ? 30.683 -21.799 -12.892 1.00 60.47 200 VAL A N 1
ATOM 1614 C CA . VAL A 1 200 ? 31.218 -20.957 -13.989 1.00 60.47 200 VAL A CA 1
ATOM 1615 C C . VAL A 1 200 ? 32.356 -20.045 -13.498 1.00 60.47 200 VAL A C 1
ATOM 1617 O O . VAL A 1 200 ? 32.328 -19.579 -12.360 1.00 60.47 200 VAL A O 1
ATOM 1620 N N . SER A 1 201 ? 33.352 -19.761 -14.352 1.00 65.62 201 SER A N 1
ATOM 1621 C CA . SER A 1 201 ? 34.509 -18.909 -14.013 1.00 65.62 201 SER A CA 1
ATOM 1622 C C . SER A 1 201 ? 34.192 -17.401 -14.025 1.00 65.62 201 SER A C 1
ATOM 1624 O O . SER A 1 201 ? 33.363 -16.929 -14.804 1.00 65.62 201 SER A O 1
ATOM 1626 N N . GLN A 1 202 ? 34.895 -16.616 -13.198 1.00 56.84 202 GLN A N 1
ATOM 1627 C CA . GLN A 1 202 ? 34.703 -15.158 -13.096 1.00 56.84 202 GLN A CA 1
ATOM 1628 C C . GLN A 1 202 ? 34.938 -14.412 -14.418 1.00 56.84 202 GLN A C 1
ATOM 1630 O O . GLN A 1 202 ? 34.203 -13.478 -14.727 1.00 56.84 202 GLN A O 1
ATOM 1635 N N . GLN A 1 203 ? 35.902 -14.845 -15.235 1.00 65.38 203 GLN A N 1
ATOM 1636 C CA . GLN A 1 203 ? 36.187 -14.198 -16.519 1.00 65.38 203 GLN A CA 1
ATOM 1637 C C . GLN A 1 203 ? 35.007 -14.317 -17.498 1.00 65.38 203 GLN A C 1
ATOM 1639 O O . GLN A 1 203 ? 34.681 -13.364 -18.201 1.00 65.38 203 GLN A O 1
ATOM 1644 N N . GLN A 1 204 ? 34.312 -15.460 -17.489 1.00 62.91 204 GLN A N 1
ATOM 1645 C CA . GLN A 1 204 ? 33.126 -15.671 -18.321 1.00 62.91 204 GLN A CA 1
ATOM 1646 C C . GLN A 1 204 ? 31.960 -14.773 -17.890 1.00 62.91 204 GLN A C 1
ATOM 1648 O O . GLN A 1 204 ? 31.194 -14.337 -18.744 1.00 62.91 204 GLN A O 1
ATOM 1653 N N . LEU A 1 205 ? 31.838 -14.456 -16.596 1.00 56.22 205 LEU A N 1
ATOM 1654 C CA . LEU A 1 205 ? 30.817 -13.534 -16.087 1.00 56.22 205 LEU A CA 1
ATOM 1655 C C . LEU A 1 205 ? 31.077 -12.089 -16.533 1.00 56.22 205 LEU A C 1
ATOM 1657 O O . LEU A 1 205 ? 30.149 -11.412 -16.971 1.00 56.22 205 LEU A O 1
ATOM 1661 N N . VAL A 1 206 ? 32.333 -11.639 -16.485 1.00 65.06 206 VAL A N 1
ATOM 1662 C CA . VAL A 1 206 ? 32.729 -10.283 -16.905 1.00 65.06 206 VAL A CA 1
ATOM 1663 C C . VAL A 1 206 ? 32.421 -10.042 -18.385 1.00 65.06 206 VAL A C 1
ATOM 1665 O O . VAL A 1 206 ? 31.877 -9.000 -18.749 1.00 65.06 206 VAL A O 1
ATOM 1668 N N . ASP A 1 207 ? 32.700 -11.022 -19.244 1.00 65.44 207 ASP A N 1
ATOM 1669 C CA . ASP A 1 207 ? 32.434 -10.902 -20.681 1.00 65.44 207 ASP A CA 1
ATOM 1670 C C . ASP A 1 207 ? 30.935 -10.841 -21.013 1.00 65.44 207 ASP A C 1
ATOM 1672 O O . ASP A 1 207 ? 30.544 -10.220 -22.003 1.00 65.44 207 ASP A O 1
ATOM 1676 N N . ILE A 1 208 ? 30.089 -11.459 -20.183 1.00 56.91 208 ILE A N 1
ATOM 1677 C CA . ILE A 1 208 ? 28.628 -11.448 -20.338 1.00 56.91 208 ILE A CA 1
ATOM 1678 C C . ILE A 1 208 ? 28.051 -10.107 -19.911 1.00 56.91 208 ILE A C 1
ATOM 1680 O O . ILE A 1 208 ? 27.264 -9.535 -20.660 1.00 56.91 208 ILE A O 1
ATOM 1684 N N . VAL A 1 209 ? 28.448 -9.608 -18.737 1.00 58.59 209 VAL A N 1
ATOM 1685 C CA . VAL A 1 209 ? 27.993 -8.306 -18.229 1.00 58.59 209 VAL A CA 1
ATOM 1686 C C . VAL A 1 209 ? 28.350 -7.220 -19.233 1.00 58.59 209 VAL A C 1
ATOM 1688 O O . VAL A 1 209 ? 27.468 -6.506 -19.692 1.00 58.59 209 VAL A O 1
ATOM 1691 N N . ARG A 1 210 ? 29.596 -7.213 -19.712 1.00 63.47 210 ARG A N 1
ATOM 1692 C CA . ARG A 1 210 ? 30.054 -6.262 -20.725 1.00 63.47 210 ARG A CA 1
ATOM 1693 C C . ARG A 1 210 ? 29.282 -6.369 -22.046 1.00 63.47 210 ARG A C 1
ATOM 1695 O O . ARG A 1 210 ? 28.980 -5.352 -22.659 1.00 63.47 210 ARG A O 1
ATOM 1702 N N . GLY A 1 211 ? 28.947 -7.582 -22.492 1.00 61.03 211 GLY A N 1
ATOM 1703 C CA . GLY A 1 211 ? 28.143 -7.782 -23.702 1.00 61.03 211 GLY A CA 1
ATOM 1704 C C . GLY A 1 211 ? 26.689 -7.324 -23.541 1.00 61.03 211 GLY A C 1
ATOM 1705 O O . GLY A 1 211 ? 26.127 -6.726 -24.456 1.00 61.03 211 GLY A O 1
ATOM 1706 N N . ALA A 1 212 ? 26.093 -7.566 -22.371 1.00 54.53 212 ALA A N 1
ATOM 1707 C CA . ALA A 1 212 ? 24.748 -7.108 -22.039 1.00 54.53 212 ALA A CA 1
ATOM 1708 C C . ALA A 1 212 ? 24.693 -5.580 -21.885 1.00 54.53 212 ALA A C 1
ATOM 1710 O O . ALA A 1 212 ? 23.769 -4.955 -22.394 1.00 54.53 212 ALA A O 1
ATOM 1711 N N . GLU A 1 213 ? 25.705 -4.978 -21.260 1.00 51.25 213 GLU A N 1
ATOM 1712 C CA . GLU A 1 213 ? 25.863 -3.527 -21.131 1.00 51.25 213 GLU A CA 1
ATOM 1713 C C . GLU A 1 213 ? 26.038 -2.854 -22.491 1.00 51.25 213 GLU A C 1
ATOM 1715 O O . GLU A 1 213 ? 25.390 -1.849 -22.752 1.00 51.25 213 GLU A O 1
ATOM 1720 N N . GLN A 1 214 ? 26.848 -3.421 -23.392 1.00 58.94 214 GLN A N 1
ATOM 1721 C CA . GLN A 1 214 ? 27.011 -2.893 -24.750 1.00 58.94 214 GLN A CA 1
ATOM 1722 C C . GLN A 1 214 ? 25.719 -2.990 -25.571 1.00 58.94 214 GLN A C 1
ATOM 1724 O O . GLN A 1 214 ? 25.367 -2.041 -26.271 1.00 58.94 214 GLN A O 1
ATOM 1729 N N . ALA A 1 215 ? 24.986 -4.103 -25.461 1.00 55.44 215 ALA A N 1
ATOM 1730 C CA . ALA A 1 215 ? 23.695 -4.264 -26.126 1.00 55.44 215 ALA A CA 1
ATOM 1731 C C . ALA A 1 215 ? 22.633 -3.305 -25.558 1.00 55.44 215 ALA A C 1
ATOM 1733 O O . ALA A 1 215 ? 21.888 -2.695 -26.323 1.00 55.44 215 ALA A O 1
ATOM 1734 N N . ALA A 1 216 ? 22.595 -3.125 -24.234 1.00 47.88 216 ALA A N 1
ATOM 1735 C CA . ALA A 1 216 ? 21.692 -2.192 -23.566 1.00 47.88 216 ALA A CA 1
ATOM 1736 C C . ALA A 1 216 ? 22.036 -0.731 -23.892 1.00 47.88 216 ALA A C 1
ATOM 1738 O O . ALA A 1 216 ? 21.149 0.037 -24.242 1.00 47.88 216 ALA A O 1
ATOM 1739 N N . ALA A 1 217 ? 23.313 -0.347 -23.854 1.00 46.94 217 ALA A N 1
ATOM 1740 C CA . ALA A 1 217 ? 23.760 0.997 -24.215 1.00 46.94 217 ALA A CA 1
ATOM 1741 C C . ALA A 1 217 ? 23.416 1.328 -25.674 1.00 46.94 217 ALA A C 1
ATOM 1743 O O . ALA A 1 217 ? 22.865 2.388 -25.946 1.00 46.94 217 ALA A O 1
ATOM 1744 N N . SER A 1 218 ? 23.643 0.391 -26.601 1.00 50.16 218 SER A N 1
ATOM 1745 C CA . SER A 1 218 ? 23.254 0.566 -28.005 1.00 50.16 218 SER A CA 1
ATOM 1746 C C . SER A 1 218 ? 21.736 0.672 -28.202 1.00 50.16 218 SER A C 1
ATOM 1748 O O . SER A 1 218 ? 21.297 1.317 -29.153 1.00 50.16 218 SER A O 1
ATOM 1750 N N . TYR A 1 219 ? 20.943 0.032 -27.338 1.00 47.25 219 TYR A N 1
ATOM 1751 C CA . TYR A 1 219 ? 19.483 0.122 -27.345 1.00 47.25 219 TYR A CA 1
ATOM 1752 C C . TYR A 1 219 ? 19.011 1.494 -26.832 1.00 47.25 219 TYR A C 1
ATOM 1754 O O . TYR A 1 219 ? 18.274 2.191 -27.525 1.00 47.25 219 TYR A O 1
ATOM 1762 N N . PHE A 1 220 ? 19.503 1.930 -25.667 1.00 41.28 220 PHE A N 1
ATOM 1763 C CA . PHE A 1 220 ? 19.088 3.190 -25.043 1.00 41.28 220 PHE A CA 1
ATOM 1764 C C . PHE A 1 220 ? 19.599 4.437 -25.773 1.00 41.28 220 PHE A C 1
ATOM 1766 O O . PHE A 1 220 ? 18.892 5.439 -25.811 1.00 41.28 220 PHE A O 1
ATOM 1773 N N . SER 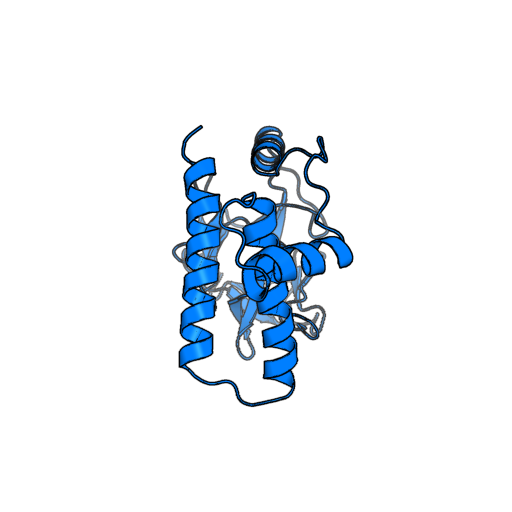A 1 221 ? 20.770 4.391 -26.418 1.00 44.28 221 SER A N 1
ATOM 1774 C CA . SER A 1 221 ? 21.273 5.531 -27.199 1.00 44.28 221 SER A CA 1
ATOM 1775 C C . SER A 1 221 ? 20.364 5.929 -28.369 1.00 44.28 221 SER A C 1
ATOM 1777 O O . SER A 1 221 ? 20.445 7.065 -28.814 1.00 44.28 221 SER A O 1
ATOM 1779 N N . ARG A 1 222 ? 19.478 5.044 -28.852 1.00 49.16 222 ARG A N 1
ATOM 1780 C CA . ARG A 1 222 ? 18.531 5.370 -29.935 1.00 49.16 222 ARG A CA 1
ATOM 1781 C C . ARG A 1 222 ? 17.170 5.869 -29.461 1.00 49.16 222 ARG A C 1
ATOM 1783 O O . ARG A 1 222 ? 16.505 6.555 -30.227 1.00 49.16 222 ARG A O 1
ATOM 1790 N N . GLU A 1 223 ? 16.754 5.544 -28.238 1.00 41.81 223 GLU A N 1
ATOM 1791 C CA . GLU A 1 223 ? 15.484 6.041 -27.681 1.00 41.81 223 GLU A CA 1
ATOM 1792 C C . GLU A 1 223 ? 15.570 7.511 -27.233 1.00 41.81 223 GLU A C 1
ATOM 1794 O O . GLU A 1 223 ? 14.542 8.169 -27.134 1.00 41.81 223 GLU A O 1
ATOM 1799 N N . TYR A 1 224 ? 16.779 8.043 -27.013 1.00 39.28 224 TYR A N 1
ATOM 1800 C CA . TYR A 1 224 ? 17.003 9.426 -26.565 1.00 39.28 224 TYR A CA 1
ATOM 1801 C C . TYR A 1 224 ? 17.461 10.401 -27.670 1.00 39.28 224 TYR A C 1
ATOM 1803 O O . TYR A 1 224 ? 17.716 11.566 -27.375 1.00 39.28 224 TYR A O 1
ATOM 1811 N N . GLU A 1 225 ? 17.562 9.956 -28.928 1.00 38.81 225 GLU A N 1
ATOM 1812 C CA . GLU A 1 225 ? 17.907 10.805 -30.089 1.00 38.81 225 GLU A CA 1
ATOM 1813 C C . GLU A 1 225 ? 16.707 11.110 -31.017 1.00 38.81 225 GLU A C 1
ATOM 1815 O O . GLU A 1 225 ? 16.906 11.591 -32.134 1.00 38.81 225 GLU A O 1
ATOM 1820 N N . GLN A 1 226 ? 15.463 10.869 -30.577 1.00 36.53 226 GLN A N 1
ATOM 1821 C CA . GLN A 1 226 ? 14.240 11.299 -31.282 1.00 36.53 226 GLN A CA 1
ATOM 1822 C C . GLN A 1 226 ? 13.453 12.341 -30.492 1.00 36.53 226 GLN A C 1
ATOM 1824 O O . GLN A 1 226 ? 13.224 12.114 -29.284 1.00 36.53 226 GLN A O 1
#

Solvent-accessible surface area (backbone atoms only — not comparable to full-atom values): 12847 Å² total; per-residue (Å²): 137,67,73,55,78,51,86,71,87,66,45,25,37,48,25,43,65,91,47,80,31,20,42,26,38,54,92,56,52,88,50,67,71,24,46,32,20,33,30,73,64,58,95,65,92,36,66,48,31,42,61,37,94,75,65,61,26,66,29,54,49,85,94,34,40,38,22,30,25,70,75,63,87,76,94,39,62,59,56,36,72,43,52,51,95,38,31,42,24,37,68,88,43,76,62,33,22,46,27,40,55,80,35,90,75,65,52,72,69,27,40,36,29,57,38,74,68,50,98,88,42,66,50,37,31,40,41,41,33,68,64,74,47,78,61,54,56,50,52,52,48,67,71,36,81,64,99,72,73,88,79,70,73,77,72,49,75,66,53,25,51,48,27,31,41,44,48,74,73,67,57,54,89,81,71,54,69,69,41,52,45,36,17,52,54,44,52,50,51,56,47,52,57,44,49,78,72,45,96,77,61,73,68,64,50,53,56,46,53,53,49,52,49,51,46,49,50,64,53,52,62,60,71,74,73,112

Sequence (226 aa):
MTFVENFPEGFFFIRCKEAPMAMDVHGGGMTNDATIIIWQQKMTDSINQLIICRYPVLDIKGDKAIIQYARKAGLATNQRWSYLDGYIFPTAAPHLVLDIRNGDDYKESSHLFLNTKNPNNASQQWVIEPFEDHRSNQDLELLRPPPSKKHFEFPSPEQLCDYYRLIYLEKQKQVTDQALAGAAAFKAKLLISHYRSSAVSQQQLVDIVRGAEQAAASYFSREYEQ

Organism: NCBI:txid1263082

InterPro domains:
  IPR035992 Ricin B-like lectins [SSF50370] (10-130)

Mean predicted aligned error: 15.86 Å